Protein AF-A0A914ZYP7-F1 (afdb_monomer_lite)

Radius of gyration: 26.5 Å; chains: 1; bounding box: 66×45×82 Å

Secondary structure (DSSP, 8-state):
-----TT-------TTEEEE----------HHHHHHHHHHHHHHHHHHHHHHHHHHS--HHHHHHHHHHHHHHHHHHHHHHHHHHHHH-TT----HHHHHHHHHHHHHHHHHHHHHHH-TT-HHHHHHHHHHHHHHHHHHTS-TT--SPPEEEEEEETTEEEEEEEE-HHHHB--SSGGGS-TTBTSEEEEEEEE-STT-S-EEEEEEEEB-B--GGGHHHHHHHHTT--EEEE------EE-SSTTSPPEE--TTSS-S--------EEEEE-SS------

pLDDT: mean 76.95, std 20.02, range [22.12, 95.88]

Foldseek 3Di:
DPDPPPPDDPPPPCPQKDWDDDDDDDDDPCLVVLLLLLLLLLLLVLLVVLLVVCVVDPPDLVVLLVSLLVSLVVSLVSLVVSVVVLVVDPPNPDDPVLNVLSVVLNVVSVVLNVCCVVDSPCRVVSSVSSNVSSVSSNVSSDDPPDPDAWDKDFDDDVPRTFWIFTHGLSLQEDDPDPSSHRVLNLNQDWTFIFTPDPPDTDGPDIDGDRGHDYDPVCVVVSQVSLPVKDKDFDDDDDFDWDDPDVPDDTDGDDPPPDDDDDPPDRPRTIIIGDDDDDDDDD

Sequence (282 aa):
MPSFAEEHYYAMPWGNLKPMCEISCPWEDITPRMRLGNVIDHAGRLLQRFCDKVITRPEGPVYISSCIVDAIRRASTILHFINSSAAASSHSCFHVDFKRTVDQIVRDLCKLKFAIATRHRITEVGVACVSNAAKLLGSLSRDPEMSIPDVVITMNDGEHLLAHAKVRVNEILYVKDAICRGIFTGRLSSVVMKSVSSKGETTAAVLELRMWFGKAHHRGNWERIIEPGRIHYMAEVFENEWCSTIGSRWQASDDRYFCHGKNDVEIRILTAEKKTVTSLVY

InterPro domains:
  IPR012561 Ferlin B-domain [PF08150] (144-214)
  IPR012561 Ferlin B-domain [SM01201] (144-215)
  IPR037721 Ferlin family [PTHR12546] (4-252)

Structure (mmCIF, N/CA/C/O backbone):
data_AF-A0A914ZYP7-F1
#
_entry.id   AF-A0A914ZYP7-F1
#
loop_
_atom_site.group_PDB
_atom_site.id
_atom_site.type_symbol
_atom_site.label_atom_id
_atom_site.label_alt_id
_atom_site.label_comp_id
_atom_site.label_asym_id
_atom_site.label_entity_id
_atom_site.label_seq_id
_atom_site.pdbx_PDB_ins_code
_atom_site.Cartn_x
_atom_site.Cartn_y
_atom_site.Cartn_z
_atom_site.occupancy
_atom_site.B_iso_or_equiv
_atom_site.auth_seq_id
_atom_site.auth_comp_id
_atom_site.auth_asym_id
_atom_site.auth_atom_id
_atom_site.pdbx_PDB_model_num
ATOM 1 N N . MET A 1 1 ? 25.944 16.803 -44.426 1.00 23.91 1 MET A N 1
ATOM 2 C CA . MET A 1 1 ? 26.246 16.051 -43.194 1.00 23.91 1 MET A CA 1
ATOM 3 C C . MET A 1 1 ? 24.987 16.030 -42.359 1.00 23.91 1 MET A C 1
ATOM 5 O O . MET A 1 1 ? 24.498 17.119 -42.085 1.00 23.91 1 MET A O 1
ATOM 9 N N . PRO A 1 2 ? 24.420 14.873 -41.998 1.00 30.50 2 PRO A N 1
ATOM 10 C CA . PRO A 1 2 ? 23.482 14.846 -40.897 1.00 30.50 2 PRO A CA 1
ATOM 11 C C . PRO A 1 2 ? 24.313 14.886 -39.615 1.00 30.50 2 PRO A C 1
ATOM 13 O O . PRO A 1 2 ? 25.073 13.969 -39.313 1.00 30.50 2 PRO A O 1
ATOM 16 N N . SER A 1 3 ? 24.233 16.015 -38.925 1.00 27.66 3 SER A N 1
ATOM 17 C CA . SER A 1 3 ? 24.609 16.145 -37.526 1.00 27.66 3 SER A CA 1
ATOM 18 C C . SER A 1 3 ? 23.815 15.121 -36.720 1.00 27.66 3 SER A C 1
ATOM 20 O O . SER A 1 3 ? 22.586 15.106 -36.800 1.00 27.66 3 SER A O 1
ATOM 22 N N . PHE A 1 4 ? 24.511 14.281 -35.954 1.00 39.12 4 PHE A N 1
ATOM 23 C CA . PHE A 1 4 ? 23.913 13.570 -34.832 1.00 39.12 4 PHE A CA 1
ATOM 24 C C . PHE A 1 4 ? 23.335 14.626 -33.890 1.00 39.12 4 PHE A C 1
ATOM 26 O O . PHE A 1 4 ? 24.065 15.297 -33.169 1.00 39.12 4 PHE A O 1
ATOM 33 N N . ALA A 1 5 ? 22.030 14.843 -33.975 1.00 34.50 5 ALA A N 1
ATOM 34 C CA . ALA A 1 5 ? 21.310 15.598 -32.976 1.00 34.50 5 ALA A CA 1
ATOM 35 C C . ALA A 1 5 ? 21.003 14.618 -31.844 1.00 34.50 5 ALA A C 1
ATOM 37 O O . ALA A 1 5 ? 20.113 13.777 -31.975 1.00 34.50 5 ALA A O 1
ATOM 38 N N . GLU A 1 6 ? 21.748 14.752 -30.748 1.00 42.31 6 GLU A N 1
ATOM 39 C CA . GLU A 1 6 ? 21.583 14.061 -29.457 1.00 42.31 6 GLU A CA 1
ATOM 40 C C . GLU A 1 6 ? 20.188 14.275 -28.812 1.00 42.31 6 GLU A C 1
ATOM 42 O O . GLU A 1 6 ? 19.926 13.800 -27.715 1.00 42.31 6 GLU A O 1
ATOM 47 N N . GLU A 1 7 ? 19.266 14.953 -29.503 1.00 38.94 7 GLU A N 1
ATOM 48 C CA . GLU A 1 7 ? 17.924 15.341 -29.044 1.00 38.94 7 GLU A CA 1
ATOM 49 C C . GLU A 1 7 ? 16.788 14.443 -29.571 1.00 38.94 7 GLU A C 1
ATOM 51 O O . GLU A 1 7 ? 15.611 14.699 -29.313 1.00 38.94 7 GLU A O 1
ATOM 56 N N . HIS A 1 8 ? 17.093 13.385 -30.327 1.00 39.97 8 HIS A N 1
ATOM 57 C CA . HIS A 1 8 ? 16.053 12.495 -30.844 1.00 39.97 8 HIS A CA 1
ATOM 58 C C . HIS A 1 8 ? 15.737 11.416 -29.809 1.00 39.97 8 HIS A C 1
ATOM 60 O O . HIS A 1 8 ? 16.406 10.387 -29.733 1.00 39.97 8 HIS A O 1
ATOM 66 N N . TYR A 1 9 ? 14.686 11.645 -29.019 1.00 41.59 9 TYR A N 1
ATOM 67 C CA . TYR A 1 9 ? 14.045 10.591 -28.242 1.00 41.59 9 TYR A CA 1
ATOM 68 C C . TYR A 1 9 ? 13.649 9.461 -29.197 1.00 41.59 9 TYR A C 1
ATOM 70 O O . TYR A 1 9 ? 12.705 9.602 -29.979 1.00 41.59 9 TYR A O 1
ATOM 78 N N . TYR A 1 10 ? 14.355 8.331 -29.140 1.00 45.91 10 TYR A N 1
ATOM 79 C CA . TYR A 1 10 ? 13.874 7.097 -29.743 1.00 45.91 10 TYR A CA 1
ATOM 80 C C . TYR A 1 10 ? 12.608 6.706 -28.984 1.00 45.91 10 TYR A C 1
ATOM 82 O O . TYR A 1 10 ? 12.646 6.104 -27.911 1.00 45.91 10 TYR A O 1
ATOM 90 N N . ALA A 1 11 ? 11.456 7.115 -29.513 1.00 49.59 11 ALA A N 1
ATOM 91 C CA . ALA A 1 11 ? 10.188 6.560 -29.096 1.00 49.59 11 ALA A CA 1
ATOM 92 C C . ALA A 1 11 ? 10.226 5.091 -29.510 1.00 49.59 11 ALA A C 1
ATOM 94 O O . ALA A 1 11 ? 9.956 4.760 -30.665 1.00 49.59 11 ALA A O 1
ATOM 95 N N . MET A 1 12 ? 10.606 4.216 -28.575 1.00 55.00 12 MET A N 1
ATOM 96 C CA . MET A 1 12 ? 10.452 2.783 -28.776 1.00 55.00 12 MET A CA 1
ATOM 97 C C . MET A 1 12 ? 9.022 2.541 -29.278 1.00 55.00 12 MET A C 1
ATOM 99 O O . MET A 1 12 ? 8.080 3.117 -28.721 1.00 55.00 12 MET A O 1
ATOM 103 N N . PRO A 1 13 ? 8.823 1.768 -30.356 1.00 53.62 13 PRO A N 1
ATOM 104 C CA . PRO A 1 13 ? 7.508 1.554 -30.938 1.00 53.62 13 PRO A CA 1
ATOM 105 C C . PRO A 1 13 ? 6.715 0.612 -30.031 1.00 53.62 13 PRO A C 1
ATOM 107 O O . PRO A 1 13 ? 6.534 -0.568 -30.321 1.00 53.62 13 PRO A O 1
ATOM 110 N N . TRP A 1 14 ? 6.247 1.135 -28.896 1.00 58.91 14 TRP A N 1
ATOM 111 C CA . TRP A 1 14 ? 5.595 0.348 -27.860 1.00 58.91 14 TRP A CA 1
ATOM 112 C C . TRP A 1 14 ? 4.317 -0.304 -28.384 1.00 58.91 14 TRP A C 1
ATOM 114 O O . TRP A 1 14 ? 3.963 -1.375 -27.922 1.00 58.91 14 TRP A O 1
ATOM 124 N N . GLY A 1 15 ? 3.624 0.266 -29.376 1.00 68.44 15 GLY A N 1
ATOM 125 C CA . GLY A 1 15 ? 2.407 -0.339 -29.926 1.00 68.44 15 GLY A CA 1
ATOM 126 C C . GLY A 1 15 ? 1.419 -0.733 -28.815 1.00 68.44 15 GLY A C 1
ATOM 127 O O . GLY A 1 15 ? 0.888 0.128 -28.117 1.00 68.44 15 GLY A O 1
ATOM 128 N N . ASN A 1 16 ? 1.210 -2.042 -28.617 1.00 70.69 16 ASN A N 1
ATOM 129 C CA . ASN A 1 16 ? 0.340 -2.606 -27.567 1.00 70.69 16 ASN A CA 1
ATOM 130 C C . ASN A 1 16 ? 1.070 -3.017 -26.268 1.00 70.69 16 ASN A C 1
ATOM 132 O O . ASN A 1 16 ? 0.460 -3.599 -25.362 1.00 70.69 16 ASN A O 1
ATOM 136 N N . LEU A 1 17 ? 2.366 -2.744 -26.186 1.00 73.00 17 LEU A N 1
ATOM 137 C CA . LEU A 1 17 ? 3.274 -3.068 -25.099 1.00 73.00 17 LEU A CA 1
ATOM 138 C C . LEU A 1 17 ? 3.333 -1.909 -24.092 1.00 73.00 17 LEU A C 1
ATOM 140 O O . LEU A 1 17 ? 3.326 -0.738 -24.460 1.00 73.00 17 LEU A O 1
ATOM 144 N N . LYS A 1 18 ? 3.374 -2.224 -22.797 1.00 79.44 18 LYS A N 1
ATOM 145 C CA . LYS A 1 18 ? 3.617 -1.249 -21.723 1.00 79.44 18 LYS A CA 1
ATOM 146 C C . LYS A 1 18 ? 5.053 -1.362 -21.225 1.00 79.44 18 LYS A C 1
ATOM 148 O O . LYS A 1 18 ? 5.480 -2.499 -21.037 1.00 79.44 18 LYS A O 1
ATOM 153 N N . PRO A 1 19 ? 5.754 -0.253 -20.932 1.00 78.19 19 PRO A N 1
ATOM 154 C CA . PRO A 1 19 ? 7.088 -0.308 -20.348 1.00 78.19 19 PRO A CA 1
ATOM 155 C C . PRO A 1 19 ? 7.058 -0.963 -18.962 1.00 78.19 19 PRO A C 1
ATOM 157 O O . PRO A 1 19 ? 6.119 -0.786 -18.182 1.00 78.19 19 PRO A O 1
ATOM 160 N N . MET A 1 20 ? 8.107 -1.712 -18.654 1.00 79.31 20 MET A N 1
ATOM 161 C CA . MET A 1 20 ? 8.368 -2.349 -17.374 1.00 79.31 20 MET A CA 1
ATOM 162 C C . MET A 1 20 ? 9.866 -2.219 -17.065 1.00 79.31 20 MET A C 1
ATOM 164 O O . MET A 1 20 ? 10.720 -2.285 -17.946 1.00 79.31 20 MET A O 1
ATOM 168 N N . CYS A 1 21 ? 10.175 -2.039 -15.784 1.00 82.62 21 CYS A N 1
ATOM 169 C CA . CYS A 1 21 ? 11.533 -2.005 -15.258 1.00 82.62 21 CYS A CA 1
ATOM 170 C C 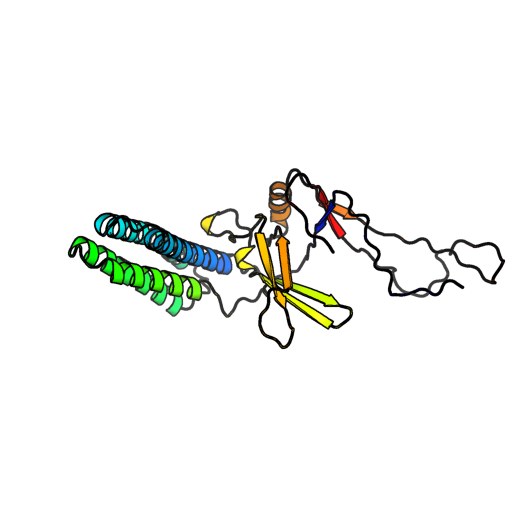. CYS A 1 21 ? 11.674 -3.113 -14.206 1.00 82.62 21 CYS A C 1
ATOM 172 O O . CYS A 1 21 ? 10.813 -3.253 -13.336 1.00 82.62 21 CYS A O 1
ATOM 174 N N . GLU A 1 22 ? 12.737 -3.912 -14.297 1.00 84.31 22 GLU A N 1
ATOM 175 C CA . GLU A 1 22 ? 13.102 -4.933 -13.308 1.00 84.31 22 GLU A CA 1
ATOM 176 C C . GLU A 1 22 ? 14.513 -4.639 -12.814 1.00 84.31 22 GLU A C 1
ATOM 178 O O . GLU A 1 22 ? 15.469 -4.629 -13.586 1.00 84.31 22 GLU A O 1
ATOM 183 N N . ILE A 1 23 ? 14.639 -4.410 -11.510 1.00 84.50 23 ILE A N 1
ATOM 184 C CA . ILE A 1 23 ? 15.919 -4.133 -10.862 1.00 84.50 23 ILE A CA 1
ATOM 185 C C . ILE A 1 23 ? 16.301 -5.370 -10.057 1.00 84.50 23 ILE A C 1
ATOM 187 O O . ILE A 1 23 ? 15.721 -5.653 -9.008 1.00 84.50 23 ILE A O 1
ATOM 191 N N . SER A 1 24 ? 17.290 -6.113 -10.547 1.00 83.81 24 SER A N 1
ATOM 192 C CA . SER A 1 24 ? 17.882 -7.223 -9.801 1.00 83.81 24 SER A CA 1
ATOM 193 C C . SER A 1 24 ? 18.970 -6.686 -8.879 1.00 83.81 24 SER A C 1
ATOM 195 O O . SER A 1 24 ? 19.998 -6.207 -9.344 1.00 83.81 24 SER A O 1
ATOM 197 N N . CYS A 1 25 ? 18.744 -6.750 -7.569 1.00 76.81 25 CYS A N 1
ATOM 198 C CA . CYS A 1 25 ? 19.671 -6.232 -6.567 1.00 76.81 25 CYS A CA 1
ATOM 199 C C . CYS A 1 25 ? 19.774 -7.193 -5.367 1.00 76.81 25 CYS A C 1
ATOM 201 O O . CYS A 1 25 ? 18.749 -7.711 -4.909 1.00 76.81 25 CYS A O 1
ATOM 203 N N . PRO A 1 26 ? 20.991 -7.468 -4.862 1.00 84.25 26 PRO A N 1
ATOM 204 C CA . PRO A 1 26 ? 21.170 -8.256 -3.652 1.00 84.25 26 PRO A CA 1
ATOM 205 C C . PRO A 1 26 ? 20.884 -7.387 -2.422 1.00 84.25 26 PRO A C 1
ATOM 207 O O . PRO A 1 26 ? 21.533 -6.367 -2.209 1.00 84.25 26 PRO A O 1
ATOM 210 N N . TRP A 1 27 ? 19.936 -7.818 -1.595 1.00 87.25 27 TRP A N 1
ATOM 211 C CA . TRP A 1 27 ? 19.643 -7.216 -0.295 1.00 87.25 27 TRP A CA 1
ATOM 212 C C . TRP A 1 27 ? 19.657 -8.289 0.788 1.00 87.25 27 TRP A C 1
ATOM 214 O O . TRP A 1 27 ? 19.405 -9.466 0.514 1.00 87.25 27 TRP A O 1
ATOM 224 N N . GLU A 1 28 ? 19.912 -7.875 2.027 1.00 87.25 28 GLU A N 1
ATOM 225 C CA . GLU A 1 28 ? 19.665 -8.717 3.194 1.00 87.25 28 GLU A CA 1
ATOM 226 C C . GLU A 1 28 ? 18.186 -9.140 3.248 1.00 87.25 28 GLU A C 1
ATOM 228 O O . GLU A 1 28 ? 17.279 -8.371 2.912 1.00 87.25 28 GLU A O 1
ATOM 233 N N . ASP A 1 29 ? 17.921 -10.370 3.692 1.00 86.25 29 ASP A N 1
ATOM 234 C CA . ASP A 1 29 ? 16.556 -10.866 3.845 1.00 86.25 29 ASP A CA 1
ATOM 235 C C . ASP A 1 29 ? 15.868 -10.314 5.101 1.00 86.25 29 ASP A C 1
ATOM 237 O O . ASP A 1 29 ? 15.665 -11.009 6.096 1.00 86.25 29 ASP A O 1
ATOM 241 N N . ILE A 1 30 ? 15.413 -9.067 5.016 1.00 86.62 30 ILE A N 1
ATOM 242 C CA . ILE A 1 30 ? 14.602 -8.416 6.055 1.00 86.62 30 ILE A CA 1
ATOM 243 C C . ILE A 1 30 ? 13.090 -8.636 5.856 1.00 86.62 30 ILE A C 1
ATOM 245 O O . ILE A 1 30 ? 12.257 -7.942 6.447 1.00 86.62 30 ILE A O 1
ATOM 249 N N . THR A 1 31 ? 12.698 -9.634 5.049 1.00 87.88 31 THR A N 1
ATOM 250 C CA . THR A 1 31 ? 11.288 -9.997 4.814 1.00 87.88 31 THR A CA 1
ATOM 251 C C . THR A 1 31 ? 10.498 -10.190 6.115 1.00 87.88 31 THR A C 1
ATOM 253 O O . THR A 1 31 ? 9.393 -9.652 6.199 1.00 87.88 31 THR A O 1
ATOM 256 N N . PRO A 1 32 ? 11.000 -10.893 7.153 1.00 84.88 32 PRO A N 1
ATOM 257 C CA . PRO A 1 32 ? 10.257 -11.062 8.407 1.00 84.88 32 PRO A CA 1
ATOM 258 C C . PRO A 1 32 ? 9.894 -9.732 9.086 1.00 84.88 32 PRO A C 1
ATOM 260 O O . PRO A 1 32 ? 8.780 -9.584 9.590 1.00 84.88 32 PRO A O 1
ATOM 263 N N . ARG A 1 33 ? 10.801 -8.748 9.036 1.00 85.25 33 ARG A N 1
ATOM 264 C CA . ARG A 1 33 ? 10.610 -7.404 9.594 1.00 85.25 33 ARG A CA 1
ATOM 265 C C . ARG A 1 33 ? 9.523 -6.644 8.835 1.00 85.25 33 ARG A C 1
ATOM 267 O O . ARG A 1 33 ? 8.555 -6.178 9.435 1.00 85.25 33 ARG A O 1
ATOM 274 N N . MET A 1 34 ? 9.613 -6.620 7.502 1.00 88.19 34 MET A N 1
ATOM 275 C CA . MET A 1 34 ? 8.606 -5.973 6.655 1.00 88.19 34 MET A CA 1
ATOM 276 C C . MET A 1 34 ? 7.220 -6.623 6.769 1.00 88.19 34 MET A C 1
ATOM 278 O O . MET A 1 34 ? 6.211 -5.918 6.793 1.00 88.19 34 MET A O 1
ATOM 282 N N . ARG A 1 35 ? 7.156 -7.960 6.878 1.00 88.81 35 ARG A N 1
ATOM 283 C CA . ARG A 1 35 ? 5.901 -8.707 7.071 1.00 88.81 35 ARG A CA 1
ATOM 284 C C . ARG A 1 35 ? 5.137 -8.193 8.279 1.00 88.81 35 ARG A C 1
ATOM 286 O O . ARG A 1 35 ? 3.945 -7.930 8.169 1.00 88.81 35 ARG A O 1
ATOM 293 N N . LEU A 1 36 ? 5.821 -8.042 9.407 1.00 85.56 36 LEU A N 1
ATOM 294 C CA . LEU A 1 36 ? 5.213 -7.571 10.647 1.00 85.56 36 LEU A CA 1
ATOM 295 C C . LEU A 1 36 ? 4.744 -6.121 10.516 1.00 85.56 36 LEU A C 1
ATOM 297 O O . LEU A 1 36 ? 3.595 -5.843 10.856 1.00 85.56 36 LEU A O 1
ATOM 301 N N . GLY A 1 37 ? 5.562 -5.251 9.909 1.00 89.31 37 GLY A N 1
ATOM 302 C CA . GLY A 1 37 ? 5.156 -3.900 9.499 1.00 89.31 37 GLY A CA 1
ATOM 303 C C . GLY A 1 37 ? 3.826 -3.891 8.736 1.00 89.31 37 GLY A C 1
ATOM 304 O O . GLY A 1 37 ? 2.902 -3.160 9.092 1.00 89.31 37 GLY A O 1
ATOM 305 N N . ASN A 1 38 ? 3.686 -4.774 7.745 1.00 92.25 38 ASN A N 1
ATOM 306 C CA . ASN A 1 38 ? 2.470 -4.897 6.939 1.00 92.25 38 ASN A CA 1
ATOM 307 C C . ASN A 1 38 ? 1.259 -5.404 7.735 1.00 92.25 38 ASN A C 1
ATOM 309 O O . ASN A 1 38 ? 0.158 -4.895 7.534 1.00 92.25 38 ASN A O 1
ATOM 313 N N . VAL A 1 39 ? 1.434 -6.354 8.661 1.00 91.06 39 VAL A N 1
ATOM 314 C CA . VAL A 1 39 ? 0.326 -6.822 9.515 1.00 91.06 39 VAL A CA 1
ATOM 315 C C . VAL A 1 39 ? -0.183 -5.693 10.426 1.00 91.06 39 VAL A C 1
ATOM 317 O O . VAL A 1 39 ? -1.392 -5.539 10.613 1.00 91.06 39 VAL A O 1
ATOM 320 N N . ILE A 1 40 ? 0.719 -4.864 10.958 1.00 91.44 40 ILE A N 1
ATOM 321 C CA . ILE A 1 40 ? 0.369 -3.702 11.792 1.00 91.44 40 ILE A CA 1
ATOM 322 C C . ILE A 1 40 ? -0.354 -2.644 10.957 1.00 91.44 40 ILE A C 1
ATOM 324 O O . ILE A 1 40 ? -1.409 -2.156 11.369 1.00 91.44 40 ILE A O 1
ATOM 328 N N . ASP A 1 41 ? 0.172 -2.321 9.771 1.00 92.94 41 ASP A N 1
ATOM 329 C CA . ASP A 1 41 ? -0.475 -1.400 8.829 1.00 92.94 41 ASP A CA 1
ATOM 330 C C . ASP A 1 41 ? -1.876 -1.905 8.460 1.00 92.94 41 ASP A C 1
ATOM 332 O O . ASP A 1 41 ? -2.834 -1.135 8.417 1.00 92.94 41 ASP A O 1
ATOM 336 N N . HIS A 1 42 ? -2.038 -3.220 8.281 1.00 93.19 42 HIS A N 1
ATOM 337 C CA . HIS A 1 42 ? -3.333 -3.837 8.019 1.00 93.19 42 HIS A CA 1
ATOM 338 C C . HIS A 1 42 ? -4.323 -3.618 9.172 1.00 93.19 42 HIS A C 1
ATOM 340 O O . HIS A 1 42 ? -5.466 -3.223 8.926 1.00 93.19 42 HIS A O 1
ATOM 346 N N . ALA A 1 43 ? -3.896 -3.815 10.424 1.00 93.94 43 ALA A N 1
ATOM 347 C CA . ALA A 1 43 ? -4.721 -3.532 11.599 1.00 93.94 43 ALA A CA 1
ATOM 348 C C . ALA A 1 43 ? -5.084 -2.038 11.696 1.00 93.94 43 ALA A C 1
ATOM 350 O O . ALA A 1 43 ? -6.249 -1.701 11.917 1.00 93.94 43 ALA A O 1
ATOM 351 N N . GLY A 1 44 ? -4.120 -1.142 11.465 1.00 95.06 44 GLY A N 1
ATOM 352 C CA . GLY A 1 44 ? -4.338 0.306 11.460 1.00 95.06 44 GLY A CA 1
ATOM 353 C C . GLY A 1 44 ? -5.339 0.747 10.390 1.00 95.06 44 GLY A C 1
ATOM 354 O O . GLY A 1 44 ? -6.312 1.437 10.692 1.00 95.06 44 GLY A O 1
ATOM 355 N N . ARG A 1 45 ? -5.176 0.284 9.146 1.00 94.31 45 ARG A N 1
ATOM 356 C CA . ARG A 1 45 ? -6.109 0.575 8.043 1.00 94.31 45 ARG A CA 1
ATOM 357 C C . ARG A 1 45 ? -7.488 -0.016 8.267 1.00 94.31 45 ARG A C 1
ATOM 359 O O . ARG A 1 45 ? -8.472 0.592 7.858 1.00 94.31 45 ARG A O 1
ATOM 366 N N . LEU A 1 46 ? -7.573 -1.190 8.888 1.00 95.00 46 LEU A N 1
ATOM 367 C CA . LEU A 1 46 ? -8.848 -1.781 9.271 1.00 95.00 46 LEU A CA 1
ATOM 368 C C . LEU A 1 46 ? -9.594 -0.834 10.215 1.00 95.00 46 LEU A C 1
ATOM 370 O O . LEU A 1 46 ? -10.727 -0.475 9.908 1.00 95.00 46 LEU A O 1
ATOM 374 N N . LEU A 1 47 ? -8.947 -0.355 11.283 1.00 95.88 47 LEU A N 1
ATOM 375 C CA . LEU A 1 47 ? -9.537 0.625 12.202 1.00 95.88 47 LEU A CA 1
ATOM 376 C C . LEU A 1 47 ? -9.905 1.939 11.494 1.00 95.88 47 LEU A C 1
ATOM 378 O O . LEU A 1 47 ? -11.008 2.444 11.691 1.00 95.88 47 LEU A O 1
ATOM 382 N N . GLN A 1 48 ? -9.035 2.453 10.621 1.00 95.31 48 GLN A N 1
ATOM 383 C CA . GLN A 1 48 ? -9.304 3.687 9.879 1.00 95.31 48 GLN A CA 1
ATOM 384 C C . GLN A 1 48 ? -10.525 3.555 8.960 1.00 95.31 48 GLN A C 1
ATOM 386 O O . GLN A 1 48 ? -11.403 4.410 8.989 1.00 95.31 48 GLN A O 1
ATOM 391 N N . ARG A 1 49 ? -10.653 2.445 8.219 1.00 93.56 49 ARG A N 1
ATOM 392 C CA . ARG A 1 49 ? -11.826 2.180 7.366 1.00 93.56 49 ARG A CA 1
ATOM 393 C C . ARG A 1 49 ? -13.127 2.143 8.161 1.00 93.56 49 ARG A C 1
ATOM 395 O O . ARG A 1 49 ? -14.166 2.546 7.645 1.00 93.56 49 ARG A O 1
ATOM 402 N N . PHE A 1 50 ? -13.090 1.651 9.400 1.00 91.75 50 PHE A N 1
ATOM 403 C CA . PHE A 1 50 ? -14.252 1.712 10.283 1.00 91.75 50 PHE A CA 1
ATOM 404 C C . PHE A 1 50 ? -14.609 3.152 10.646 1.00 91.75 50 PHE A C 1
ATOM 406 O O . PHE A 1 50 ? -15.781 3.513 10.540 1.00 91.75 50 PHE A O 1
ATOM 413 N N . CYS A 1 51 ? -13.625 3.974 11.024 1.00 92.00 51 CYS A N 1
ATOM 414 C CA . CYS A 1 51 ? -13.843 5.399 11.273 1.00 92.00 51 CYS A CA 1
ATOM 415 C C . CYS A 1 51 ? -14.448 6.086 10.042 1.00 92.00 51 CYS A C 1
ATOM 417 O O . CYS A 1 51 ? -15.485 6.732 10.166 1.00 92.00 51 CYS A O 1
ATOM 419 N N . ASP A 1 52 ? -13.874 5.873 8.857 1.00 92.19 52 ASP A N 1
ATOM 420 C CA . ASP A 1 52 ? -14.350 6.475 7.607 1.00 92.19 52 ASP A CA 1
ATOM 421 C C . ASP A 1 52 ? -15.798 6.058 7.300 1.00 92.19 52 ASP A C 1
ATOM 423 O O . ASP A 1 52 ? -16.632 6.891 6.944 1.00 92.19 52 ASP A O 1
ATOM 427 N N . LYS A 1 53 ? -16.140 4.777 7.502 1.00 89.50 53 LYS A N 1
ATOM 428 C CA . LYS A 1 53 ? -17.505 4.258 7.314 1.00 89.50 53 LYS A CA 1
ATOM 429 C C . LYS A 1 53 ? -18.512 4.915 8.264 1.00 89.50 53 LYS A C 1
ATOM 431 O O . LYS A 1 53 ? -19.622 5.235 7.852 1.00 89.50 53 LYS A O 1
ATOM 436 N N . VAL A 1 54 ? -18.140 5.097 9.531 1.00 88.31 54 VAL A N 1
ATOM 437 C CA . VAL A 1 54 ? -19.002 5.730 10.541 1.00 88.31 54 VAL A CA 1
ATOM 438 C C . VAL A 1 54 ? -19.187 7.222 10.258 1.00 88.31 54 VAL A C 1
ATOM 440 O O . VAL A 1 54 ? -20.300 7.723 10.387 1.00 88.31 54 VAL A O 1
ATOM 443 N N . ILE A 1 55 ? -18.121 7.914 9.845 1.00 86.62 55 ILE A N 1
ATOM 444 C CA . ILE A 1 55 ? -18.151 9.346 9.519 1.00 86.62 55 ILE A CA 1
ATOM 445 C C . ILE A 1 55 ? -19.005 9.604 8.271 1.00 86.62 55 ILE A C 1
ATOM 447 O O . ILE A 1 55 ? -19.807 10.532 8.254 1.00 86.62 55 ILE A O 1
ATOM 451 N N . THR A 1 56 ? -18.853 8.780 7.232 1.00 87.19 56 THR A N 1
ATOM 452 C CA . THR A 1 56 ? -19.579 8.949 5.961 1.00 87.19 56 THR A CA 1
ATOM 453 C C . THR A 1 56 ? -21.048 8.547 6.045 1.00 87.19 56 THR A C 1
ATOM 455 O O . THR A 1 56 ? -21.873 9.108 5.326 1.00 87.19 56 THR A O 1
ATOM 458 N N . ARG A 1 57 ? -21.396 7.586 6.908 1.00 84.38 57 ARG A N 1
ATOM 459 C CA . ARG A 1 57 ? -22.769 7.093 7.064 1.00 84.38 57 ARG A CA 1
ATOM 460 C C . ARG A 1 57 ? -23.107 6.854 8.542 1.00 84.38 57 ARG A C 1
ATOM 462 O O . ARG A 1 57 ? -23.062 5.711 9.009 1.00 84.38 57 ARG A O 1
ATOM 469 N N . PRO A 1 58 ? -23.458 7.912 9.291 1.00 77.38 58 PRO A N 1
ATOM 470 C CA . PRO A 1 58 ? -23.845 7.777 10.688 1.00 77.38 58 PRO A CA 1
ATOM 471 C C . PRO A 1 58 ? -25.264 7.194 10.802 1.00 77.38 58 PRO A C 1
ATOM 473 O O . PRO A 1 58 ? -26.252 7.893 10.611 1.00 77.38 58 PRO A O 1
ATOM 476 N N . GLU A 1 59 ? -25.383 5.911 11.154 1.00 81.94 59 GLU A N 1
ATOM 477 C CA . GLU A 1 59 ? -26.680 5.231 11.372 1.00 81.94 59 GLU A CA 1
ATOM 478 C C . GLU A 1 59 ? -27.101 5.211 12.856 1.00 81.94 59 GLU A C 1
ATOM 480 O O . GLU A 1 59 ? -27.703 4.261 13.356 1.00 81.94 59 GLU A O 1
ATOM 485 N N . GLY A 1 60 ? -26.745 6.266 13.591 1.00 84.25 60 GLY A N 1
ATOM 486 C CA . GLY A 1 60 ? -27.090 6.432 15.002 1.00 84.25 60 GLY A CA 1
ATOM 487 C C . GLY A 1 60 ? -26.173 5.695 15.995 1.00 84.25 60 GLY A C 1
ATOM 488 O O . GLY A 1 60 ? -25.301 4.903 15.626 1.00 84.25 60 GLY A O 1
ATOM 489 N N . PRO A 1 61 ? -26.343 5.961 17.302 1.00 83.44 61 PRO A N 1
ATOM 490 C CA . PRO A 1 61 ? -25.361 5.599 18.326 1.00 83.44 61 PRO A CA 1
ATOM 491 C C . PRO A 1 61 ? -25.219 4.088 18.564 1.00 83.44 61 PRO A C 1
ATOM 493 O O . PRO A 1 61 ? -24.126 3.612 18.880 1.00 83.44 61 PRO A O 1
ATOM 496 N N . VAL A 1 62 ? -26.296 3.318 18.381 1.00 85.38 62 VAL A N 1
A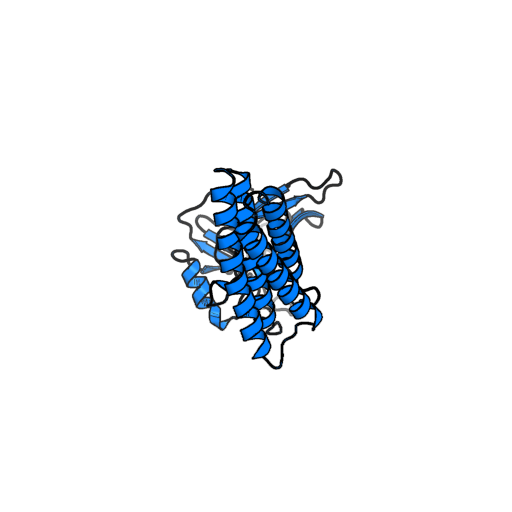TOM 497 C CA . VAL A 1 62 ? -26.292 1.852 18.544 1.00 85.38 62 VAL A CA 1
ATOM 498 C C . VAL A 1 62 ? -25.458 1.186 17.447 1.00 85.38 62 VAL A C 1
ATOM 500 O O . VAL A 1 62 ? -24.589 0.365 17.741 1.00 85.38 62 VAL A O 1
ATOM 503 N N . TYR A 1 63 ? -25.658 1.593 16.191 1.00 86.81 63 TYR A N 1
ATOM 504 C CA . TYR A 1 63 ? -24.870 1.104 15.061 1.00 86.81 63 TYR A CA 1
ATOM 505 C C . TYR A 1 63 ? -23.386 1.458 15.211 1.00 86.81 63 TYR A C 1
ATOM 507 O O . TYR A 1 63 ? -22.524 0.596 15.035 1.00 86.81 63 TYR A O 1
ATOM 515 N N . ILE A 1 64 ? -23.082 2.702 15.604 1.00 86.81 64 ILE A N 1
ATOM 516 C CA . ILE A 1 64 ? -21.705 3.162 15.834 1.00 86.81 64 ILE A CA 1
ATOM 517 C C . ILE A 1 64 ? -21.026 2.316 16.915 1.00 86.81 64 ILE A C 1
ATOM 519 O O . ILE A 1 64 ? -19.913 1.832 16.712 1.00 86.81 64 ILE A O 1
ATOM 523 N N . SER A 1 65 ? -21.714 2.077 18.032 1.00 86.81 65 SER A N 1
ATOM 524 C CA . SER A 1 65 ? -21.209 1.246 19.129 1.00 86.81 65 SER A CA 1
ATOM 525 C C . SER A 1 65 ? -20.902 -0.180 18.664 1.00 86.81 65 SER A C 1
ATOM 527 O O . SER A 1 65 ? -19.811 -0.690 18.920 1.00 86.81 65 SER A O 1
ATOM 529 N N . SER A 1 66 ? -21.814 -0.801 17.908 1.00 88.31 66 SER A N 1
ATOM 530 C CA . SER A 1 66 ? -21.597 -2.131 17.325 1.00 88.31 66 SER A CA 1
ATOM 531 C C . SER A 1 66 ? -20.404 -2.154 16.364 1.00 88.31 66 SER A C 1
ATOM 533 O O . SER A 1 66 ? -19.606 -3.091 16.391 1.00 88.31 66 SER A O 1
ATOM 535 N N . CYS A 1 67 ? -20.253 -1.121 15.530 1.00 88.56 67 CYS A N 1
ATOM 536 C CA . CYS A 1 67 ? -19.129 -1.000 14.603 1.00 88.56 67 CYS A CA 1
ATOM 537 C C . CYS A 1 67 ? -17.794 -0.874 15.340 1.00 88.56 67 CYS A C 1
ATOM 539 O O . CYS A 1 67 ? -16.839 -1.554 14.973 1.00 88.56 67 CYS A O 1
ATOM 541 N N . ILE A 1 68 ? -17.726 -0.051 16.392 1.00 88.75 68 ILE A N 1
ATOM 542 C CA . ILE A 1 68 ? -16.513 0.104 17.204 1.00 88.75 68 ILE A CA 1
ATOM 543 C C . ILE A 1 68 ? -16.133 -1.232 17.852 1.00 88.75 68 ILE A C 1
ATOM 545 O O . ILE A 1 68 ? -14.971 -1.634 17.796 1.00 88.75 68 ILE A O 1
ATOM 549 N N . VAL A 1 69 ? -17.099 -1.952 18.428 1.00 89.94 69 VAL A N 1
ATOM 550 C CA . VAL A 1 69 ? -16.844 -3.254 19.062 1.00 89.94 69 VAL A CA 1
ATOM 551 C C . VAL A 1 69 ? -16.326 -4.282 18.048 1.00 89.94 69 VAL A C 1
ATOM 553 O O . VAL A 1 69 ? -15.353 -4.980 18.344 1.00 89.94 69 VAL A O 1
ATOM 556 N N . ASP A 1 70 ? -16.916 -4.365 16.849 1.00 91.56 70 ASP A N 1
ATOM 557 C CA . ASP A 1 70 ? -16.440 -5.283 15.804 1.00 91.56 70 ASP A CA 1
ATOM 558 C C . ASP A 1 70 ? -15.056 -4.883 15.265 1.00 91.56 70 ASP A C 1
ATOM 560 O O . ASP A 1 70 ? -14.196 -5.746 15.075 1.00 91.56 70 ASP A O 1
ATOM 564 N N . ALA A 1 71 ? -14.802 -3.581 15.096 1.00 92.50 71 ALA A N 1
ATOM 565 C CA . ALA A 1 71 ? -13.500 -3.052 14.700 1.00 92.50 71 ALA A CA 1
ATOM 566 C C . ALA A 1 71 ? -12.404 -3.448 15.693 1.00 92.50 71 ALA A C 1
ATOM 568 O O . ALA A 1 71 ? -11.383 -4.017 15.301 1.00 92.50 71 ALA A O 1
ATOM 569 N N . ILE A 1 72 ? -12.654 -3.210 16.985 1.00 92.31 72 ILE A N 1
ATOM 570 C CA . ILE A 1 72 ? -11.748 -3.575 18.075 1.00 92.31 72 ILE A CA 1
ATOM 571 C C . ILE A 1 72 ? -11.507 -5.079 18.071 1.00 92.31 72 ILE A C 1
ATOM 573 O O . ILE A 1 72 ? -10.359 -5.506 18.097 1.00 92.31 72 ILE A O 1
ATOM 577 N N . ARG A 1 73 ? -12.565 -5.893 17.988 1.00 93.38 73 ARG A N 1
ATOM 578 C CA . ARG A 1 73 ? -12.443 -7.355 17.982 1.00 93.38 73 ARG A CA 1
ATOM 579 C C . ARG A 1 73 ? -11.520 -7.835 16.861 1.00 93.38 73 ARG A C 1
ATOM 581 O O . ARG A 1 73 ? -10.600 -8.602 17.129 1.00 93.38 73 ARG A O 1
ATOM 588 N N . ARG A 1 74 ? -11.738 -7.371 15.625 1.00 93.19 74 ARG A N 1
ATOM 589 C CA . ARG A 1 74 ? -10.924 -7.762 14.462 1.00 93.19 74 ARG A CA 1
ATOM 590 C C . ARG A 1 74 ? -9.477 -7.285 14.589 1.00 93.19 74 ARG A C 1
ATOM 592 O O . ARG A 1 74 ? -8.565 -8.073 14.353 1.00 93.19 74 ARG A O 1
ATOM 599 N N . ALA A 1 75 ? -9.263 -6.031 14.991 1.00 92.56 75 ALA A N 1
ATOM 600 C CA . ALA A 1 75 ? -7.924 -5.490 15.212 1.00 92.56 75 ALA A CA 1
ATOM 601 C C . ALA A 1 75 ? -7.177 -6.259 16.310 1.00 92.56 75 ALA A C 1
ATOM 603 O O . ALA A 1 75 ? -6.037 -6.661 16.099 1.00 92.56 75 ALA A O 1
ATOM 604 N N . SER A 1 76 ? -7.824 -6.543 17.444 1.00 90.12 76 SER A N 1
ATOM 605 C CA . SER A 1 76 ? -7.232 -7.332 18.526 1.00 90.12 76 SER A CA 1
ATOM 606 C C . SER A 1 76 ? -6.824 -8.727 18.058 1.00 90.12 76 SER A C 1
ATOM 608 O O . SER A 1 76 ? -5.735 -9.165 18.403 1.00 90.12 76 SER A O 1
ATOM 610 N N . THR A 1 77 ? -7.627 -9.416 17.238 1.00 90.25 77 THR A N 1
ATOM 611 C CA . THR A 1 77 ? -7.236 -10.722 16.675 1.00 90.25 77 THR A CA 1
ATOM 612 C C . THR A 1 77 ? -5.941 -10.633 15.861 1.00 90.25 77 THR A C 1
ATOM 614 O O . THR A 1 77 ? -5.052 -11.465 16.034 1.00 90.25 77 THR A O 1
ATOM 617 N N . ILE A 1 78 ? -5.802 -9.604 15.021 1.00 89.44 78 ILE A N 1
ATOM 618 C CA . ILE A 1 78 ? -4.601 -9.385 14.199 1.00 89.44 78 ILE A CA 1
ATOM 619 C C . ILE A 1 78 ? -3.383 -9.056 15.078 1.00 89.44 78 ILE A C 1
ATOM 621 O O . ILE A 1 78 ? -2.306 -9.621 14.897 1.00 89.44 78 ILE A O 1
ATOM 625 N N . LEU A 1 79 ? -3.550 -8.170 16.061 1.00 85.50 79 LEU A N 1
ATOM 626 C CA . LEU A 1 79 ? -2.468 -7.754 16.959 1.00 85.50 79 LEU A CA 1
ATOM 627 C C . LEU A 1 79 ? -2.032 -8.885 17.906 1.00 85.50 79 LEU A C 1
ATOM 629 O O . LEU A 1 79 ? -0.845 -9.026 18.194 1.00 85.50 79 LEU A O 1
ATOM 633 N N . HIS A 1 80 ? -2.955 -9.749 18.336 1.00 83.19 80 HIS A N 1
ATOM 634 C CA . HIS A 1 80 ? -2.610 -10.954 19.092 1.00 83.19 80 HIS A CA 1
ATOM 635 C C . HIS A 1 80 ? -1.797 -11.943 18.253 1.00 83.19 80 HIS A C 1
ATOM 637 O O . HIS A 1 80 ? -0.815 -12.479 18.761 1.00 83.19 80 HIS A O 1
ATOM 643 N N . PHE A 1 81 ? -2.138 -12.132 16.972 1.00 76.88 81 PHE A N 1
ATOM 644 C CA . PHE A 1 81 ? -1.337 -12.955 16.060 1.00 76.88 81 PHE A CA 1
ATOM 645 C C . PHE A 1 81 ? 0.114 -12.454 15.957 1.00 76.88 81 PHE A C 1
ATOM 647 O O . PHE A 1 81 ? 1.042 -13.264 15.998 1.00 76.88 81 PHE A O 1
ATOM 654 N N . ILE A 1 82 ? 0.321 -11.132 15.899 1.00 74.62 82 ILE A N 1
ATOM 655 C CA . ILE A 1 82 ? 1.660 -10.519 15.918 1.00 74.62 82 ILE A CA 1
ATOM 656 C C . ILE A 1 82 ? 2.400 -10.867 17.211 1.00 74.62 82 ILE A C 1
ATOM 658 O O . ILE A 1 82 ? 3.528 -11.347 17.153 1.00 74.62 82 ILE A O 1
ATOM 662 N N . ASN A 1 83 ? 1.769 -10.673 18.370 1.00 71.00 83 ASN A N 1
ATOM 663 C CA . ASN A 1 83 ? 2.398 -10.937 19.665 1.00 71.00 83 ASN A CA 1
ATOM 664 C C . ASN A 1 83 ? 2.773 -12.410 19.864 1.00 71.00 83 ASN A C 1
ATOM 666 O O . ASN A 1 83 ? 3.849 -12.699 20.388 1.00 71.00 83 ASN A O 1
ATOM 670 N N . SER A 1 84 ? 1.911 -13.334 19.437 1.00 69.94 84 SER A N 1
ATOM 671 C CA . SER A 1 84 ? 2.188 -14.771 19.497 1.00 69.94 84 SER A CA 1
ATOM 672 C C . SER A 1 84 ? 3.309 -15.175 18.537 1.00 69.94 84 SER A C 1
ATOM 674 O O . SER A 1 84 ? 4.166 -15.972 18.906 1.00 69.94 84 SER A O 1
ATOM 676 N N . SER A 1 85 ? 3.344 -14.592 17.335 1.00 65.31 85 SER A N 1
ATOM 677 C CA . SER A 1 85 ? 4.369 -14.892 16.325 1.00 65.31 85 SER A CA 1
ATOM 678 C C . SER A 1 85 ? 5.734 -14.293 16.679 1.00 65.31 85 SER A C 1
ATOM 680 O O . SER A 1 85 ? 6.753 -14.960 16.536 1.00 65.31 85 SER A O 1
ATOM 682 N N . ALA A 1 86 ? 5.763 -13.059 17.190 1.00 61.03 86 ALA A N 1
ATOM 683 C CA . ALA A 1 86 ? 6.989 -12.373 17.594 1.00 61.03 86 ALA A CA 1
ATOM 684 C C . ALA A 1 86 ? 7.639 -13.017 18.830 1.00 61.03 86 ALA A C 1
ATOM 686 O O . ALA A 1 86 ? 8.861 -13.064 18.922 1.00 61.03 86 ALA A O 1
ATOM 687 N N . ALA A 1 87 ? 6.839 -13.557 19.758 1.00 53.22 87 ALA A N 1
ATOM 688 C CA . ALA A 1 87 ? 7.347 -14.280 20.925 1.00 53.22 87 ALA A CA 1
ATOM 689 C C . ALA A 1 87 ? 8.020 -15.619 20.569 1.00 53.22 87 ALA A C 1
ATOM 691 O O . ALA A 1 87 ? 8.868 -16.086 21.323 1.00 53.22 87 ALA A O 1
ATOM 692 N N . ALA A 1 88 ? 7.658 -16.227 19.435 1.00 50.38 88 ALA A N 1
ATOM 693 C CA . ALA A 1 88 ? 8.235 -17.488 18.972 1.00 50.38 88 ALA A CA 1
ATOM 694 C C . ALA A 1 88 ? 9.564 -17.307 18.213 1.00 50.38 88 ALA A C 1
ATOM 696 O O . ALA A 1 88 ? 10.332 -18.256 18.076 1.00 50.38 88 ALA A O 1
ATOM 697 N N . SER A 1 89 ? 9.856 -16.101 17.718 1.00 53.12 89 SER A N 1
ATOM 698 C CA . SER A 1 89 ? 11.107 -15.800 17.021 1.00 53.12 89 SER A CA 1
ATOM 699 C C . SER A 1 89 ? 12.149 -15.230 17.988 1.00 53.12 89 SER A C 1
ATOM 701 O O . SER A 1 89 ? 12.093 -14.050 18.323 1.00 53.12 89 SER A O 1
ATOM 703 N N . SER A 1 90 ? 13.151 -16.028 18.379 1.00 46.03 90 SER A N 1
ATOM 704 C CA . SER A 1 90 ? 14.299 -15.589 19.205 1.00 46.03 90 SER A CA 1
ATOM 705 C C . SER A 1 90 ? 15.150 -14.470 18.577 1.00 46.03 90 SER A C 1
ATOM 707 O O . SER A 1 90 ? 16.024 -13.921 19.238 1.00 46.03 90 SER A O 1
ATOM 709 N N . HIS A 1 91 ? 14.879 -14.108 17.320 1.00 48.34 91 HIS A N 1
ATOM 710 C CA . HIS A 1 91 ? 15.540 -13.040 16.565 1.00 48.34 91 HIS A CA 1
ATOM 711 C C . HIS A 1 91 ? 14.615 -11.846 16.292 1.00 48.34 91 HIS A C 1
ATOM 713 O O . HIS A 1 91 ? 14.774 -11.168 15.278 1.00 48.34 91 HIS A O 1
ATOM 719 N N . SER A 1 92 ? 13.596 -11.601 17.127 1.00 52.56 92 SER A N 1
ATOM 720 C CA . SER A 1 92 ? 12.673 -10.493 16.875 1.00 52.56 92 SER A CA 1
ATOM 721 C C . SER A 1 92 ? 13.435 -9.163 16.926 1.00 52.56 92 SER A C 1
ATOM 723 O O . SER A 1 92 ? 13.767 -8.672 18.000 1.00 52.56 92 SER A O 1
ATOM 725 N N . CYS A 1 93 ? 13.671 -8.571 15.757 1.00 51.12 93 CYS A N 1
ATOM 726 C CA . CYS A 1 93 ? 14.304 -7.266 15.531 1.00 51.12 93 CYS A CA 1
ATOM 727 C C . CYS A 1 93 ? 13.492 -6.079 16.110 1.00 51.12 93 CYS A C 1
ATOM 729 O O . CYS A 1 93 ? 13.703 -4.925 15.756 1.00 51.12 93 CYS A O 1
ATOM 731 N N . PHE A 1 94 ? 12.513 -6.348 16.973 1.00 58.84 94 PHE A N 1
ATOM 732 C CA . PHE A 1 94 ? 11.638 -5.341 17.548 1.00 58.84 94 PHE A CA 1
ATOM 733 C C . PHE A 1 94 ? 12.169 -4.924 18.907 1.00 58.84 94 PHE A C 1
ATOM 735 O O . PHE A 1 94 ? 12.337 -5.749 19.806 1.00 58.84 94 PHE A O 1
ATOM 742 N N . HIS A 1 95 ? 12.372 -3.619 19.063 1.00 62.44 95 HIS A N 1
ATOM 743 C CA . HIS A 1 95 ? 12.676 -3.013 20.350 1.00 62.44 95 HIS A CA 1
ATOM 744 C C . HIS A 1 95 ? 11.588 -3.394 21.369 1.00 62.44 95 HIS A C 1
ATOM 746 O O . HIS A 1 95 ? 10.405 -3.451 21.028 1.00 62.44 95 HIS A O 1
ATOM 752 N N . VAL A 1 96 ? 11.946 -3.620 22.635 1.00 66.69 96 VAL A N 1
ATOM 753 C CA . VAL A 1 96 ? 10.987 -3.933 23.721 1.00 66.69 96 VAL A CA 1
ATOM 754 C C . VAL A 1 96 ? 9.829 -2.921 23.768 1.00 66.69 96 VAL A C 1
ATOM 756 O O . VAL A 1 96 ? 8.684 -3.267 24.079 1.00 66.69 96 VAL A O 1
ATOM 759 N N . ASP A 1 97 ? 10.107 -1.676 23.384 1.00 73.25 97 ASP A N 1
ATOM 760 C CA . ASP A 1 97 ? 9.129 -0.593 23.320 1.00 73.25 97 ASP A CA 1
ATOM 761 C C . ASP A 1 97 ? 8.058 -0.798 22.243 1.00 73.25 97 ASP A C 1
ATOM 763 O O . ASP A 1 97 ? 6.908 -0.410 22.450 1.00 73.25 97 ASP A O 1
ATOM 767 N N . PHE A 1 98 ? 8.379 -1.478 21.138 1.00 78.12 98 PHE A N 1
ATOM 768 C CA . PHE A 1 98 ? 7.412 -1.817 20.094 1.00 78.12 98 PHE A CA 1
ATOM 769 C C . PHE A 1 98 ? 6.300 -2.711 20.655 1.00 78.12 98 PHE A C 1
ATOM 771 O O . PHE A 1 98 ? 5.117 -2.367 20.587 1.00 78.12 98 PHE A O 1
ATOM 778 N N . LYS A 1 99 ? 6.683 -3.830 21.283 1.00 78.94 99 LYS A N 1
ATOM 779 C CA . LYS A 1 99 ? 5.734 -4.772 21.889 1.00 78.94 99 LYS A CA 1
ATOM 780 C C . LYS A 1 99 ? 4.922 -4.094 22.988 1.00 78.94 99 LYS A C 1
ATOM 782 O O . LYS A 1 99 ? 3.700 -4.217 23.015 1.00 78.94 99 LYS A O 1
ATOM 787 N N . ARG A 1 100 ? 5.584 -3.305 23.844 1.00 83.31 100 ARG A N 1
ATOM 788 C CA . ARG A 1 100 ? 4.918 -2.523 24.895 1.00 83.31 100 ARG A CA 1
ATOM 789 C C . ARG A 1 100 ? 3.849 -1.592 24.319 1.00 83.31 100 ARG A C 1
ATOM 791 O O . ARG A 1 100 ? 2.766 -1.499 24.894 1.00 83.31 100 ARG A O 1
ATOM 798 N N . THR A 1 101 ? 4.136 -0.931 23.199 1.00 86.12 101 THR A N 1
ATOM 799 C CA . THR A 1 101 ? 3.202 0.000 22.554 1.00 86.12 101 THR A CA 1
ATOM 800 C C . THR A 1 101 ? 2.018 -0.736 21.931 1.00 86.12 101 THR A C 1
ATOM 802 O O . THR A 1 101 ? 0.876 -0.342 22.162 1.00 86.12 101 THR A O 1
ATOM 805 N N . VAL A 1 102 ? 2.249 -1.846 21.219 1.00 87.00 102 VAL A N 1
ATOM 806 C CA . VAL A 1 102 ? 1.163 -2.688 20.684 1.00 87.00 102 VAL A CA 1
ATOM 807 C C . VAL A 1 102 ? 0.274 -3.217 21.812 1.00 87.00 102 VAL A C 1
ATOM 809 O O . VAL A 1 102 ? -0.949 -3.091 21.741 1.00 87.00 102 VAL A O 1
ATOM 812 N N . ASP A 1 103 ? 0.870 -3.728 22.890 1.00 87.44 103 ASP A N 1
ATOM 813 C CA . ASP A 1 103 ? 0.137 -4.199 24.066 1.00 87.44 103 ASP A CA 1
ATOM 814 C C .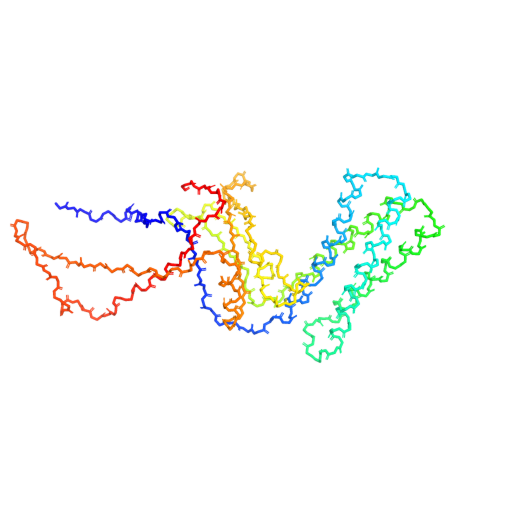 ASP A 1 103 ? -0.686 -3.081 24.716 1.00 87.44 103 ASP A C 1
ATOM 816 O O . ASP A 1 103 ? -1.816 -3.307 25.153 1.00 87.44 103 ASP A O 1
ATOM 820 N N . GLN A 1 104 ? -0.140 -1.864 24.775 1.00 90.06 104 GLN A N 1
ATOM 821 C CA . GLN A 1 104 ? -0.849 -0.707 25.307 1.00 90.06 104 GLN A CA 1
ATOM 822 C C . GLN A 1 104 ? -2.063 -0.347 24.445 1.00 90.06 104 GLN A C 1
ATOM 824 O O . GLN A 1 104 ? -3.156 -0.186 24.986 1.00 90.06 104 GLN A O 1
ATOM 829 N N . ILE A 1 105 ? -1.906 -0.323 23.119 1.00 91.06 105 ILE A N 1
ATOM 830 C CA . ILE A 1 105 ? -3.008 -0.087 22.177 1.00 91.06 105 ILE A CA 1
ATOM 831 C C . ILE A 1 105 ? -4.098 -1.152 22.351 1.00 91.06 105 ILE A C 1
ATOM 833 O O . ILE A 1 105 ? -5.275 -0.813 22.465 1.00 91.06 105 ILE A O 1
ATOM 837 N N . VAL A 1 106 ? -3.728 -2.435 22.434 1.00 90.50 106 VAL A N 1
ATOM 838 C CA . VAL A 1 106 ? -4.690 -3.529 22.653 1.00 90.50 106 VAL A CA 1
ATOM 839 C C . VAL A 1 106 ? -5.430 -3.350 23.981 1.00 90.50 106 VAL A C 1
ATOM 841 O O . VAL A 1 106 ? -6.654 -3.490 24.019 1.00 90.50 106 VAL A O 1
ATOM 844 N N . ARG A 1 107 ? -4.724 -3.003 25.066 1.00 90.88 107 ARG A N 1
ATOM 845 C CA . ARG A 1 107 ? -5.344 -2.734 26.374 1.00 90.88 107 ARG A CA 1
ATOM 846 C C . ARG A 1 107 ? -6.333 -1.575 26.310 1.00 90.88 107 ARG A C 1
ATOM 848 O O . ARG A 1 107 ? -7.434 -1.700 26.845 1.00 90.88 107 ARG A O 1
ATOM 855 N N . ASP A 1 108 ? -5.972 -0.472 25.667 1.00 91.44 108 ASP A N 1
ATOM 856 C CA . ASP A 1 108 ? -6.818 0.721 25.612 1.00 91.44 108 ASP A CA 1
ATOM 857 C C . ASP A 1 108 ? -8.044 0.519 24.714 1.00 91.44 108 ASP A C 1
ATOM 859 O O . ASP A 1 108 ? -9.154 0.893 25.100 1.00 91.44 108 ASP A O 1
ATOM 863 N N . LEU A 1 109 ? -7.898 -0.191 23.591 1.00 90.25 109 LEU A N 1
ATOM 864 C CA . LEU A 1 109 ? -9.036 -0.625 22.777 1.00 90.25 109 LEU A CA 1
ATOM 865 C C . LEU A 1 109 ? -9.960 -1.574 23.558 1.00 90.25 109 LEU A C 1
ATOM 867 O O . LEU A 1 109 ? -11.182 -1.439 23.502 1.00 90.25 109 LEU A O 1
ATOM 871 N N . CYS A 1 110 ? -9.411 -2.500 24.346 1.00 88.88 110 CYS A N 1
ATOM 872 C CA . CYS A 1 110 ? -10.215 -3.364 25.210 1.00 88.88 110 CYS A CA 1
ATOM 873 C C . CYS A 1 110 ? -10.995 -2.566 26.265 1.00 88.88 110 CYS A C 1
ATOM 875 O O . CYS A 1 110 ? -12.194 -2.796 26.419 1.00 88.88 110 CYS A O 1
ATOM 877 N N . LYS A 1 111 ? -10.366 -1.601 26.951 1.00 89.94 111 LYS A N 1
ATOM 878 C CA . LYS A 1 111 ? -11.059 -0.710 27.903 1.00 89.94 111 LYS A CA 1
ATOM 879 C C . LYS A 1 111 ? -12.197 0.054 27.229 1.00 89.94 111 LYS A C 1
ATOM 881 O O . LYS A 1 111 ? -13.290 0.124 27.787 1.00 89.94 111 LYS A O 1
ATOM 886 N N . LEU A 1 112 ? -11.967 0.573 26.021 1.00 88.38 112 LEU A N 1
ATOM 887 C CA . LEU A 1 112 ? -12.994 1.260 25.240 1.00 88.38 112 LEU A CA 1
ATOM 888 C C . LEU A 1 112 ? -14.177 0.335 24.923 1.00 88.38 112 LEU A C 1
ATOM 890 O O . LEU A 1 112 ? -15.327 0.721 25.126 1.00 88.38 112 LEU A O 1
ATOM 894 N N . LYS A 1 113 ? -13.903 -0.901 24.490 1.00 86.50 113 LYS A N 1
ATOM 895 C CA . LYS A 1 113 ? -14.931 -1.919 24.226 1.00 86.50 113 LYS A CA 1
ATOM 896 C C . LYS A 1 113 ? -15.827 -2.147 25.449 1.00 86.50 113 LYS A C 1
ATOM 898 O O . LYS A 1 113 ? -17.047 -2.177 25.311 1.00 86.50 113 LYS A O 1
ATOM 903 N N . PHE A 1 114 ? -15.234 -2.277 26.638 1.00 84.75 114 PHE A N 1
ATOM 904 C CA . PHE A 1 114 ? -15.989 -2.429 27.886 1.00 84.75 114 PHE A CA 1
ATOM 905 C C . PHE A 1 114 ? -16.777 -1.163 28.246 1.00 84.75 114 PHE A C 1
ATOM 907 O O . PHE A 1 114 ? -17.941 -1.257 28.623 1.00 84.75 114 PHE A O 1
ATOM 914 N N . ALA A 1 115 ? -16.190 0.025 28.082 1.00 84.94 115 ALA A N 1
ATOM 915 C CA . ALA A 1 115 ? -16.863 1.286 28.380 1.00 84.94 115 ALA A CA 1
ATOM 916 C C . ALA A 1 115 ? -18.112 1.512 27.510 1.00 84.94 115 ALA A C 1
ATOM 918 O O . ALA A 1 115 ? -19.132 1.965 28.025 1.00 84.94 115 ALA A O 1
ATOM 919 N N . ILE A 1 116 ? -18.054 1.158 26.221 1.00 82.38 116 ILE A N 1
ATOM 920 C CA . ILE A 1 116 ? -19.193 1.244 25.292 1.00 82.38 116 ILE A CA 1
ATOM 921 C C . ILE A 1 116 ? -20.316 0.285 25.704 1.00 82.38 116 ILE A C 1
ATOM 923 O O . ILE A 1 116 ? -21.481 0.679 25.698 1.00 82.38 116 ILE A O 1
ATOM 927 N N . ALA A 1 117 ? -19.974 -0.941 26.117 1.00 73.06 117 ALA A N 1
ATOM 928 C CA . ALA A 1 117 ? -20.959 -1.911 26.597 1.00 73.06 117 ALA A CA 1
ATOM 929 C C . ALA A 1 117 ? -21.723 -1.395 27.832 1.00 73.06 117 ALA A C 1
ATOM 931 O O . ALA A 1 117 ? -22.931 -1.591 27.940 1.00 73.06 117 ALA A O 1
ATOM 932 N N . THR A 1 118 ? -21.039 -0.680 28.731 1.00 72.12 118 THR A N 1
ATOM 933 C CA . THR A 1 118 ? -21.634 -0.157 29.971 1.00 72.12 118 THR A CA 1
ATOM 934 C C . THR A 1 118 ? -22.316 1.206 29.794 1.00 72.12 118 THR A C 1
ATOM 936 O O . THR A 1 118 ? -23.253 1.529 30.520 1.00 72.12 118 THR A O 1
ATOM 939 N N . ARG A 1 119 ? -21.862 2.044 28.852 1.00 67.25 119 ARG A N 1
ATOM 940 C CA . ARG A 1 119 ? -22.335 3.427 28.663 1.00 67.25 119 ARG A CA 1
ATOM 941 C C . ARG A 1 119 ? -22.637 3.689 27.184 1.00 67.25 119 ARG A C 1
ATOM 943 O O . ARG A 1 119 ? -21.746 4.024 26.409 1.00 67.25 119 ARG A O 1
ATOM 950 N N . HIS A 1 120 ? -23.916 3.646 26.808 1.00 60.50 120 HIS A N 1
ATOM 951 C CA . HIS A 1 120 ? -24.409 3.797 25.422 1.00 60.50 120 HIS A CA 1
ATOM 952 C C . HIS A 1 120 ? -24.224 5.208 24.799 1.00 60.50 120 HIS A C 1
ATOM 954 O O . HIS A 1 120 ? -24.812 5.512 23.765 1.00 60.50 120 HIS A O 1
ATOM 960 N N . ARG A 1 121 ? -23.438 6.101 25.421 1.00 61.91 121 ARG A N 1
ATOM 961 C CA . ARG A 1 121 ? -23.261 7.513 25.017 1.00 61.91 121 ARG A CA 1
ATOM 962 C C . ARG A 1 121 ? -21.824 7.898 24.628 1.00 61.91 121 ARG A C 1
ATOM 964 O O . ARG A 1 121 ? -21.569 9.066 24.375 1.00 61.91 121 ARG A O 1
ATOM 971 N N . ILE A 1 122 ? -20.875 6.958 24.571 1.00 66.94 122 ILE A N 1
ATOM 972 C CA . ILE A 1 122 ? -19.444 7.251 24.308 1.00 66.94 122 ILE A CA 1
ATOM 973 C C . ILE A 1 122 ? -19.103 7.104 22.809 1.00 66.94 122 ILE A C 1
ATOM 975 O O . ILE A 1 122 ? -18.050 6.596 22.435 1.00 66.94 122 ILE A O 1
ATOM 979 N N . THR A 1 123 ? -20.000 7.500 21.907 1.00 73.06 123 THR A N 1
ATOM 980 C CA . THR A 1 123 ? -19.840 7.211 20.471 1.00 73.06 123 THR A CA 1
ATOM 981 C C . THR A 1 123 ? -18.791 8.095 19.804 1.00 73.06 123 THR A C 1
ATOM 983 O O . THR A 1 123 ? -17.888 7.570 19.161 1.00 73.06 123 THR A O 1
ATOM 986 N N . GLU A 1 124 ? -18.842 9.413 20.002 1.00 78.50 124 GLU A N 1
ATOM 987 C CA . GLU A 1 124 ? -17.883 10.354 19.395 1.00 78.50 124 GLU A CA 1
ATOM 988 C C . GLU A 1 124 ? -16.467 10.163 19.948 1.00 78.50 124 GLU A C 1
ATOM 990 O O . GLU A 1 124 ? -15.506 9.993 19.196 1.00 78.50 124 GLU A O 1
ATOM 995 N N . VAL A 1 125 ? -16.351 10.089 21.277 1.00 84.88 125 VAL A N 1
ATOM 996 C CA . VAL A 1 125 ? -15.084 9.805 21.965 1.00 84.88 125 VAL A CA 1
ATOM 997 C C . VAL A 1 125 ? -14.539 8.437 21.546 1.00 84.88 125 VAL A C 1
ATOM 999 O O . VAL A 1 125 ? -13.340 8.297 21.319 1.00 84.88 125 VAL A O 1
ATOM 1002 N N . GLY A 1 126 ? -15.406 7.433 21.373 1.00 87.31 126 GLY A N 1
ATOM 1003 C CA . GLY A 1 126 ? -15.002 6.110 20.908 1.00 87.31 126 GLY A CA 1
ATOM 1004 C C . GLY A 1 126 ? -14.429 6.119 19.491 1.00 87.31 126 GLY A C 1
ATOM 1005 O O . GLY A 1 126 ? -13.374 5.527 19.265 1.00 87.31 126 GLY A O 1
ATOM 1006 N N . VAL A 1 127 ? -15.057 6.838 18.554 1.00 89.38 127 VAL A N 1
ATOM 1007 C CA . VAL A 1 127 ? -14.522 7.009 17.190 1.00 89.38 127 VAL A CA 1
ATOM 1008 C C . VAL A 1 127 ? -13.163 7.711 17.223 1.00 89.38 127 VAL A C 1
ATOM 1010 O O . VAL A 1 127 ? -12.236 7.263 16.546 1.00 89.38 127 VAL A O 1
ATOM 1013 N N . ALA A 1 128 ? -13.007 8.754 18.044 1.00 90.44 128 ALA A N 1
ATOM 1014 C CA . ALA A 1 128 ? -11.734 9.455 18.205 1.00 90.44 128 ALA A CA 1
ATOM 1015 C C . ALA A 1 128 ? -10.632 8.537 18.764 1.00 90.44 128 ALA A C 1
ATOM 1017 O O . ALA A 1 128 ? -9.522 8.507 18.233 1.00 90.44 128 ALA A O 1
ATOM 1018 N N . CYS A 1 129 ? -10.937 7.728 19.783 1.00 91.88 129 CYS A N 1
ATOM 1019 C CA . CYS A 1 129 ? -10.002 6.745 20.332 1.00 91.88 129 CYS A CA 1
ATOM 1020 C C . CYS A 1 129 ? -9.580 5.696 19.293 1.00 91.88 129 CYS A C 1
ATOM 1022 O O . CYS A 1 129 ? -8.391 5.391 19.185 1.00 91.88 129 CYS A O 1
ATOM 1024 N N . VAL A 1 130 ? -10.523 5.167 18.504 1.00 93.31 130 VAL A N 1
ATOM 1025 C CA . VAL A 1 130 ? -10.218 4.200 17.436 1.00 93.31 130 VAL A CA 1
ATOM 1026 C C . VAL A 1 130 ? -9.362 4.838 16.342 1.00 93.31 130 VAL A C 1
ATOM 1028 O O . VAL A 1 130 ? -8.383 4.231 15.909 1.00 93.31 130 VAL A O 1
ATOM 1031 N N . SER A 1 131 ? -9.667 6.073 15.938 1.00 94.50 131 SER A N 1
ATOM 1032 C CA . SER A 1 131 ? -8.860 6.804 14.956 1.00 94.50 131 SER A CA 1
ATOM 1033 C C . SER A 1 131 ? -7.445 7.077 15.476 1.00 94.50 131 SER A C 1
ATOM 1035 O O . SER A 1 131 ? -6.472 6.908 14.743 1.00 94.50 131 SER A O 1
ATOM 1037 N N . ASN A 1 132 ? -7.293 7.422 16.757 1.00 94.81 132 ASN A N 1
ATOM 1038 C CA . ASN A 1 132 ? -5.976 7.600 17.369 1.00 94.81 132 ASN A CA 1
ATOM 1039 C C . ASN A 1 132 ? -5.184 6.287 17.402 1.00 94.81 132 ASN A C 1
ATOM 1041 O O . ASN A 1 132 ? -4.011 6.279 17.034 1.00 94.81 132 ASN A O 1
ATOM 1045 N N . ALA A 1 133 ? -5.821 5.166 17.756 1.00 95.00 133 ALA A N 1
ATOM 1046 C CA . ALA A 1 133 ? -5.190 3.851 17.673 1.00 95.00 133 ALA A CA 1
ATOM 1047 C C . ALA A 1 133 ? -4.764 3.511 16.233 1.00 95.00 133 ALA A C 1
ATOM 1049 O O . ALA A 1 133 ? -3.652 3.035 16.025 1.00 95.00 133 ALA A O 1
ATOM 1050 N N . ALA A 1 134 ? -5.600 3.813 15.234 1.00 95.75 134 ALA A N 1
ATOM 1051 C CA . ALA A 1 134 ? -5.267 3.623 13.823 1.00 95.75 134 ALA A CA 1
ATOM 1052 C C . ALA A 1 134 ? -4.023 4.426 13.406 1.00 95.75 134 ALA A C 1
ATOM 1054 O O . ALA A 1 134 ? -3.127 3.877 12.765 1.00 95.75 134 ALA A O 1
ATOM 1055 N N . LYS A 1 135 ? -3.930 5.699 13.818 1.00 94.44 135 LYS A N 1
ATOM 1056 C CA . LYS A 1 135 ? -2.765 6.563 13.558 1.00 94.44 135 LYS A CA 1
ATOM 1057 C C . LYS A 1 135 ? -1.493 6.027 14.215 1.00 94.44 135 LYS A C 1
ATOM 1059 O O . LYS A 1 135 ? -0.459 5.977 13.556 1.00 94.44 135 LYS A O 1
ATOM 1064 N N . LEU A 1 136 ? -1.580 5.585 15.473 1.00 93.19 136 LEU A N 1
ATOM 1065 C CA . LEU A 1 136 ? -0.450 4.997 16.201 1.00 93.19 136 LEU A CA 1
ATOM 1066 C C . LEU A 1 136 ? 0.033 3.693 15.554 1.00 93.19 136 LEU A C 1
ATOM 1068 O O . LEU A 1 136 ? 1.233 3.493 15.389 1.00 93.19 136 LEU A O 1
ATOM 1072 N N . LEU A 1 137 ? -0.884 2.817 15.133 1.00 93.44 137 LEU A N 1
ATOM 1073 C CA . LEU A 1 137 ? -0.527 1.612 14.378 1.00 93.44 137 LEU A CA 1
ATOM 1074 C C . LEU A 1 137 ? 0.108 1.974 13.029 1.00 93.44 137 LEU A C 1
ATOM 1076 O O . LEU A 1 137 ? 1.119 1.392 12.647 1.00 93.44 137 LEU A O 1
ATOM 1080 N N . GLY A 1 138 ? -0.423 2.985 12.339 1.00 92.31 138 GLY A N 1
ATOM 1081 C CA . GLY A 1 138 ? 0.160 3.508 11.105 1.00 92.31 138 GLY A CA 1
ATOM 1082 C C . GLY A 1 138 ? 1.593 4.012 11.293 1.00 92.31 138 GLY A C 1
ATOM 1083 O O . GLY A 1 138 ? 2.457 3.688 10.478 1.00 92.31 138 GLY A O 1
ATOM 1084 N N . SER A 1 139 ? 1.885 4.740 12.377 1.00 90.50 139 SER A N 1
ATOM 1085 C CA . SER A 1 139 ? 3.257 5.164 12.684 1.00 90.50 139 SER A CA 1
ATOM 1086 C C . SER A 1 139 ? 4.156 3.989 13.062 1.00 90.50 139 SER A C 1
ATOM 1088 O O . SER A 1 139 ? 5.278 3.924 12.579 1.00 90.50 139 SER A O 1
ATOM 1090 N N . LEU A 1 140 ? 3.657 3.035 13.855 1.00 88.88 140 LEU A N 1
ATOM 1091 C CA . LEU A 1 140 ? 4.403 1.838 14.262 1.00 88.88 140 LEU A CA 1
ATOM 1092 C C . LEU A 1 140 ? 4.702 0.887 13.100 1.00 88.88 140 LEU A C 1
ATOM 1094 O O . LEU A 1 140 ? 5.661 0.127 13.165 1.00 88.88 140 LEU A O 1
ATOM 1098 N N . SER A 1 141 ? 3.888 0.910 12.042 1.00 89.50 141 SER A N 1
ATOM 1099 C CA . SER A 1 141 ? 4.145 0.121 10.834 1.00 89.50 141 SER A CA 1
ATOM 1100 C C . SER A 1 141 ? 5.397 0.572 10.077 1.00 89.50 141 SER A C 1
ATOM 1102 O O . SER A 1 141 ? 5.899 -0.162 9.223 1.00 89.50 141 SER A O 1
ATOM 1104 N N . ARG A 1 142 ? 5.873 1.796 10.345 1.00 87.00 142 ARG A N 1
ATOM 1105 C CA . ARG A 1 142 ? 7.071 2.358 9.730 1.00 87.00 142 ARG A CA 1
ATOM 1106 C C . ARG A 1 142 ? 8.269 2.007 10.581 1.00 87.00 142 ARG A C 1
ATOM 1108 O O . ARG A 1 142 ? 8.350 2.388 11.744 1.00 87.00 142 ARG 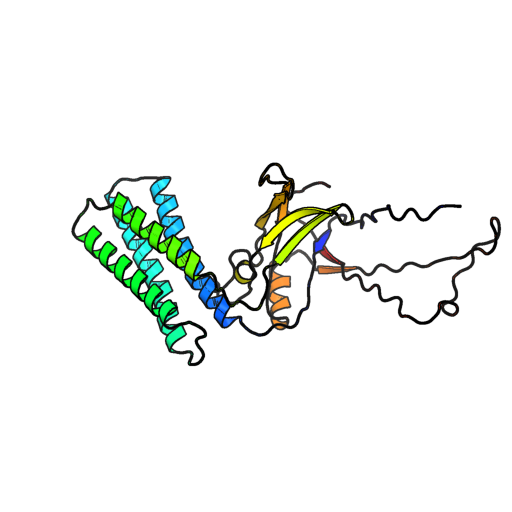A O 1
ATOM 1115 N N . ASP A 1 143 ? 9.206 1.326 9.952 1.00 83.19 143 ASP A N 1
ATOM 1116 C CA . ASP A 1 143 ? 10.441 0.956 10.598 1.00 83.19 143 ASP A CA 1
ATOM 1117 C C . ASP A 1 143 ? 11.547 1.965 10.259 1.00 83.19 143 ASP A C 1
ATOM 1119 O O . ASP A 1 143 ? 11.874 2.111 9.077 1.00 83.19 143 ASP A O 1
ATOM 1123 N N . PRO A 1 144 ? 12.103 2.688 11.247 1.00 80.12 144 PRO A N 1
ATOM 1124 C CA . PRO A 1 144 ? 13.143 3.676 10.989 1.00 80.12 144 PRO A CA 1
ATOM 1125 C C . PRO A 1 144 ? 14.489 3.054 10.591 1.00 80.12 144 PRO A C 1
ATOM 1127 O O . PRO A 1 144 ? 15.293 3.741 9.971 1.00 80.12 144 PRO A O 1
ATOM 1130 N N . GLU A 1 145 ? 14.742 1.781 10.905 1.00 82.00 145 GLU A N 1
ATOM 1131 C CA . GLU A 1 145 ? 16.025 1.117 10.620 1.00 82.00 145 GLU A CA 1
ATOM 1132 C C . GLU A 1 145 ? 15.919 0.166 9.412 1.00 82.00 145 GLU A C 1
ATOM 1134 O O . GLU A 1 145 ? 16.641 -0.829 9.310 1.00 82.00 145 GLU A O 1
ATOM 1139 N N . MET A 1 146 ? 14.975 0.427 8.505 1.00 83.38 146 MET A N 1
ATOM 1140 C CA . MET A 1 146 ? 14.828 -0.335 7.266 1.00 83.38 146 MET A CA 1
ATOM 1141 C C . MET A 1 146 ? 16.060 -0.122 6.373 1.00 83.38 146 MET A C 1
ATOM 1143 O O . MET A 1 146 ? 16.346 1.004 5.972 1.00 83.38 146 MET A O 1
ATOM 1147 N N . SER A 1 147 ? 16.780 -1.198 6.042 1.00 86.31 147 SER A N 1
ATOM 1148 C CA . SER A 1 147 ? 17.984 -1.123 5.199 1.00 86.31 147 SER A CA 1
ATOM 1149 C C . SER A 1 147 ? 17.676 -1.045 3.701 1.00 86.31 147 SER A C 1
ATOM 1151 O O . SER A 1 147 ? 18.492 -0.537 2.935 1.00 86.31 147 SER A O 1
ATOM 1153 N N . ILE A 1 148 ? 16.498 -1.515 3.276 1.00 89.38 148 ILE A N 1
ATOM 1154 C CA . ILE A 1 148 ? 16.058 -1.428 1.880 1.00 89.38 148 ILE A CA 1
ATOM 1155 C C . ILE A 1 148 ? 15.384 -0.065 1.655 1.00 89.38 148 ILE A C 1
ATOM 1157 O O . ILE A 1 148 ? 14.413 0.247 2.353 1.00 89.38 148 ILE A O 1
ATOM 1161 N N . PRO A 1 149 ? 15.856 0.745 0.690 1.00 89.19 149 PRO A N 1
ATOM 1162 C CA . PRO A 1 149 ? 15.279 2.051 0.414 1.00 89.19 149 PRO A CA 1
ATOM 1163 C C . PRO A 1 149 ? 13.913 1.924 -0.260 1.00 89.19 149 PRO A C 1
ATOM 1165 O O . PRO A 1 149 ? 13.616 0.952 -0.949 1.00 89.19 149 PRO A O 1
ATOM 1168 N N . ASP A 1 150 ? 13.097 2.959 -0.110 1.00 90.94 150 ASP A N 1
ATOM 1169 C CA . ASP A 1 150 ? 11.855 3.094 -0.865 1.00 90.94 150 ASP A CA 1
ATOM 1170 C C . ASP A 1 150 ? 12.129 3.281 -2.368 1.00 90.94 150 ASP A C 1
ATOM 1172 O O . ASP A 1 150 ? 13.157 3.831 -2.768 1.00 90.94 150 ASP A O 1
ATOM 1176 N N . VAL A 1 151 ? 11.168 2.893 -3.206 1.00 91.31 151 VAL A N 1
ATOM 1177 C CA . VAL A 1 151 ? 11.227 3.131 -4.651 1.00 91.31 151 VAL A CA 1
ATOM 1178 C C . VAL A 1 151 ? 10.966 4.608 -4.918 1.00 91.31 151 VAL A C 1
ATOM 1180 O O . VAL A 1 151 ? 9.910 5.131 -4.554 1.00 91.31 151 VAL A O 1
ATOM 1183 N N . VAL A 1 152 ? 11.912 5.277 -5.572 1.00 91.75 152 VAL A N 1
ATOM 1184 C CA . VAL A 1 152 ? 11.775 6.669 -6.013 1.00 91.75 152 VAL A CA 1
ATOM 1185 C C . VAL A 1 152 ? 11.627 6.691 -7.527 1.00 91.75 152 VAL A C 1
ATOM 1187 O O . VAL A 1 152 ? 12.433 6.108 -8.244 1.00 91.75 152 VAL A O 1
ATOM 1190 N N . ILE A 1 153 ? 10.582 7.360 -8.003 1.00 91.00 153 ILE A N 1
ATOM 1191 C CA . ILE A 1 153 ? 10.300 7.550 -9.425 1.00 91.00 153 ILE A CA 1
ATOM 1192 C C . ILE A 1 153 ? 10.442 9.035 -9.715 1.00 91.00 153 ILE A C 1
ATOM 1194 O O . ILE A 1 153 ? 9.774 9.846 -9.078 1.00 91.00 153 ILE A O 1
ATOM 1198 N N . THR A 1 154 ? 11.301 9.389 -10.660 1.00 91.12 154 THR A N 1
ATOM 1199 C CA . THR A 1 154 ? 11.613 10.776 -11.018 1.00 91.12 154 THR A CA 1
ATOM 1200 C C . THR A 1 154 ? 11.191 11.071 -12.448 1.00 91.12 154 THR A C 1
ATOM 1202 O O . THR A 1 154 ? 11.372 10.236 -13.329 1.00 91.12 154 THR A O 1
ATOM 1205 N N . MET A 1 155 ? 10.664 12.269 -12.676 1.00 87.44 155 MET A N 1
ATOM 1206 C CA . MET A 1 155 ? 10.423 12.844 -13.994 1.00 87.44 155 MET A CA 1
ATOM 1207 C C . MET A 1 155 ? 11.466 13.933 -14.210 1.00 87.44 155 MET A C 1
ATOM 1209 O O . MET A 1 155 ? 11.506 14.885 -13.427 1.00 87.44 155 MET A O 1
ATOM 1213 N N . ASN A 1 156 ? 12.302 13.771 -15.232 1.00 85.31 156 ASN A N 1
ATOM 1214 C CA . ASN A 1 156 ? 13.445 14.638 -15.499 1.00 85.31 156 ASN A CA 1
ATOM 1215 C C . ASN A 1 156 ? 13.347 15.237 -16.907 1.00 85.31 156 ASN A C 1
ATOM 1217 O O . ASN A 1 156 ? 12.848 14.575 -17.816 1.00 85.31 156 ASN A O 1
ATOM 1221 N N . ASP A 1 157 ? 13.855 16.454 -17.069 1.00 82.62 157 ASP A N 1
ATOM 1222 C CA . ASP A 1 157 ? 14.125 17.103 -18.354 1.00 82.62 157 ASP A CA 1
ATOM 1223 C C . ASP A 1 157 ? 15.630 17.381 -18.439 1.00 82.62 157 ASP A C 1
ATOM 1225 O O . ASP A 1 157 ? 16.157 18.231 -17.717 1.00 82.62 157 ASP A O 1
ATOM 1229 N N . GLY A 1 158 ? 16.349 16.562 -19.212 1.00 85.19 158 GLY A N 1
ATOM 1230 C CA . GLY A 1 158 ? 17.808 16.474 -19.132 1.00 85.19 158 GLY A CA 1
ATOM 1231 C C . GLY A 1 158 ? 18.273 16.180 -17.699 1.00 85.19 158 GLY A C 1
ATOM 1232 O O . GLY A 1 158 ? 17.906 15.163 -17.107 1.00 85.19 158 GLY A O 1
ATOM 1233 N N . GLU A 1 159 ? 19.055 17.094 -17.125 1.00 85.56 159 GLU A N 1
ATOM 1234 C CA . GLU A 1 159 ? 19.549 17.012 -15.741 1.00 85.56 159 GLU A CA 1
ATOM 1235 C C . GLU A 1 159 ? 18.575 17.599 -14.698 1.00 85.56 159 GLU A C 1
ATOM 1237 O O . GLU A 1 159 ? 18.825 17.535 -13.492 1.00 85.56 159 GLU A O 1
ATOM 1242 N N . HIS A 1 160 ? 17.454 18.185 -15.127 1.00 84.31 160 HIS A N 1
ATOM 1243 C CA . HIS A 1 160 ? 16.530 18.885 -14.240 1.00 84.31 160 HIS A CA 1
ATOM 1244 C C . HIS A 1 160 ? 15.420 17.966 -13.718 1.00 84.31 160 HIS A C 1
ATOM 1246 O O . HIS A 1 160 ? 14.599 17.464 -14.481 1.00 84.31 160 HIS A O 1
ATOM 1252 N N . LEU A 1 161 ? 15.335 17.802 -12.392 1.00 86.12 161 LEU A N 1
ATOM 1253 C CA . LEU A 1 161 ? 14.242 17.078 -11.734 1.00 86.12 161 LEU A CA 1
ATOM 1254 C C . LEU A 1 161 ? 12.955 17.919 -11.733 1.00 86.12 161 LEU A C 1
ATOM 1256 O O . LEU A 1 161 ? 12.847 18.908 -11.007 1.00 86.12 161 LEU A O 1
ATOM 1260 N N . LEU A 1 162 ? 11.952 17.489 -12.496 1.00 89.75 162 LEU A N 1
ATOM 1261 C CA . LEU A 1 162 ? 10.655 18.162 -12.601 1.00 89.75 162 LEU A CA 1
ATOM 1262 C C . LEU A 1 162 ? 9.663 17.698 -11.527 1.00 89.75 162 LEU A C 1
ATOM 1264 O O . LEU A 1 162 ? 8.949 18.509 -10.926 1.00 89.75 162 LEU A O 1
ATOM 1268 N N . ALA A 1 163 ? 9.594 16.386 -11.291 1.00 90.94 163 ALA A N 1
ATOM 1269 C CA . ALA A 1 163 ? 8.684 15.789 -10.318 1.00 90.94 163 ALA A CA 1
ATOM 1270 C C . ALA A 1 163 ? 9.221 14.471 -9.763 1.00 90.94 163 ALA A C 1
ATOM 1272 O O . ALA A 1 163 ? 10.016 13.788 -10.404 1.00 90.94 163 ALA A O 1
ATOM 1273 N N . HIS A 1 164 ? 8.743 14.077 -8.586 1.00 91.94 164 HIS A N 1
ATOM 1274 C CA . HIS A 1 164 ? 9.084 12.784 -8.003 1.00 91.94 164 HIS A CA 1
ATOM 1275 C C . HIS A 1 164 ? 7.893 12.127 -7.304 1.00 91.94 164 HIS A C 1
ATOM 1277 O O . HIS A 1 164 ? 6.970 12.789 -6.828 1.00 91.94 164 HIS A O 1
ATOM 1283 N N . ALA A 1 165 ? 7.937 10.805 -7.208 1.00 92.56 165 ALA A N 1
ATOM 1284 C CA . ALA A 1 165 ? 7.070 10.003 -6.366 1.00 92.56 165 ALA A CA 1
ATOM 1285 C C . ALA A 1 165 ? 7.899 9.010 -5.557 1.00 92.56 165 ALA A C 1
ATOM 1287 O O . ALA A 1 165 ? 8.974 8.582 -5.976 1.00 92.56 165 ALA A O 1
ATOM 1288 N N . LYS A 1 166 ? 7.377 8.636 -4.392 1.00 93.19 166 LYS A N 1
ATOM 1289 C CA . LYS A 1 166 ? 8.020 7.701 -3.475 1.00 93.19 166 LYS A CA 1
ATOM 1290 C C . LYS A 1 166 ? 7.027 6.615 -3.083 1.00 93.19 166 LYS A C 1
ATOM 1292 O O . LYS A 1 166 ? 5.944 6.930 -2.594 1.00 93.19 166 LYS A O 1
ATOM 1297 N N . VAL A 1 167 ? 7.393 5.354 -3.288 1.00 93.06 167 VAL A N 1
ATOM 1298 C CA . VAL A 1 167 ? 6.578 4.181 -2.949 1.00 93.06 167 VAL A CA 1
ATOM 1299 C C . VAL A 1 167 ? 7.357 3.304 -1.983 1.00 93.06 167 VAL A C 1
ATOM 1301 O O . VAL A 1 167 ? 8.494 2.922 -2.259 1.00 93.06 167 VAL A O 1
ATOM 1304 N N . ARG A 1 168 ? 6.750 2.966 -0.842 1.00 92.62 168 ARG A N 1
ATOM 1305 C CA . ARG A 1 168 ? 7.443 2.161 0.166 1.00 92.62 168 ARG A CA 1
ATOM 1306 C C . ARG A 1 168 ? 7.593 0.726 -0.298 1.00 92.62 168 ARG A C 1
ATOM 1308 O O . ARG A 1 168 ? 6.619 0.122 -0.747 1.00 92.62 168 ARG A O 1
ATOM 1315 N N . VAL A 1 169 ? 8.768 0.136 -0.091 1.00 91.62 169 VAL A N 1
ATOM 1316 C CA . VAL A 1 169 ? 9.005 -1.267 -0.473 1.00 91.62 169 VAL A CA 1
ATOM 1317 C C . VAL A 1 169 ? 8.051 -2.215 0.255 1.00 91.62 169 VAL A C 1
ATOM 1319 O O . VAL A 1 169 ? 7.489 -3.120 -0.361 1.00 91.62 169 VAL A O 1
ATOM 1322 N N . ASN A 1 170 ? 7.746 -1.945 1.527 1.00 92.38 170 ASN A N 1
ATOM 1323 C CA . ASN A 1 170 ? 6.726 -2.669 2.290 1.00 92.38 170 ASN A CA 1
ATOM 1324 C C . ASN A 1 170 ? 5.361 -2.736 1.582 1.00 92.38 170 ASN A C 1
ATOM 1326 O O . ASN A 1 170 ? 4.691 -3.767 1.640 1.00 92.38 170 ASN A O 1
ATOM 1330 N N . GLU A 1 171 ? 4.948 -1.666 0.895 1.00 93.50 171 GLU A N 1
ATOM 1331 C CA . GLU A 1 171 ? 3.641 -1.583 0.233 1.00 93.50 171 GLU A CA 1
ATOM 1332 C C . GLU A 1 171 ? 3.574 -2.405 -1.058 1.00 93.50 171 GLU A C 1
ATOM 1334 O O . GLU A 1 171 ? 2.478 -2.757 -1.494 1.00 93.50 171 GLU A O 1
ATOM 1339 N N . ILE A 1 172 ? 4.721 -2.765 -1.631 1.00 95.06 172 ILE A N 1
ATOM 1340 C CA . ILE A 1 172 ? 4.836 -3.569 -2.857 1.00 95.06 172 ILE A CA 1
ATOM 1341 C C . ILE A 1 172 ? 5.471 -4.947 -2.605 1.00 95.06 172 ILE A C 1
ATOM 1343 O O . ILE A 1 172 ? 5.680 -5.712 -3.548 1.00 95.06 172 ILE A O 1
ATOM 1347 N N . LEU A 1 173 ? 5.754 -5.282 -1.340 1.00 94.88 173 LEU A N 1
ATOM 1348 C CA . LEU A 1 173 ? 6.349 -6.548 -0.925 1.00 94.88 173 LEU A CA 1
ATOM 1349 C C . LEU A 1 173 ? 5.416 -7.740 -1.175 1.00 94.88 173 LEU A C 1
ATOM 1351 O O . LEU A 1 173 ? 4.329 -7.863 -0.600 1.00 94.88 173 LEU A O 1
ATOM 1355 N N . TYR A 1 174 ? 5.921 -8.720 -1.910 1.00 94.69 174 TYR A N 1
ATOM 1356 C CA . TYR A 1 174 ? 5.285 -10.000 -2.124 1.00 94.69 174 TYR A CA 1
ATOM 1357 C C . TYR A 1 174 ? 5.589 -11.005 -1.021 1.00 94.69 174 TYR A C 1
ATOM 1359 O O . TYR A 1 174 ? 6.727 -11.403 -0.776 1.00 94.69 174 TYR A O 1
ATOM 1367 N N . VAL A 1 175 ? 4.506 -11.495 -0.423 1.00 92.50 175 VAL A N 1
ATOM 1368 C CA . VAL A 1 175 ? 4.487 -12.612 0.518 1.00 92.50 175 VAL A CA 1
ATOM 1369 C C . VAL A 1 175 ? 3.271 -13.472 0.189 1.00 92.50 175 VAL A C 1
ATOM 1371 O O . VAL A 1 175 ? 2.217 -12.953 -0.194 1.00 92.50 175 VAL A O 1
ATOM 1374 N N . LYS A 1 176 ? 3.402 -14.797 0.328 1.00 90.75 176 LYS A N 1
ATOM 1375 C CA . LYS A 1 176 ? 2.293 -15.735 0.082 1.00 90.75 176 LYS A CA 1
ATOM 1376 C C . LYS A 1 176 ? 1.081 -15.408 0.954 1.00 90.75 176 LYS A C 1
ATOM 1378 O O . LYS A 1 176 ? -0.029 -15.322 0.440 1.00 90.75 176 LYS A O 1
ATOM 1383 N N . ASP A 1 177 ? 1.318 -15.166 2.237 1.00 89.75 177 ASP A N 1
ATOM 1384 C CA . ASP A 1 177 ? 0.294 -14.751 3.187 1.00 89.75 177 ASP A CA 1
ATOM 1385 C C . ASP A 1 177 ? -0.224 -13.340 2.867 1.00 89.75 177 ASP A C 1
ATOM 1387 O O . ASP A 1 177 ? 0.541 -12.374 2.824 1.00 89.75 177 ASP A O 1
ATOM 1391 N N . ALA A 1 178 ? -1.531 -13.235 2.637 1.00 88.56 178 ALA A N 1
ATOM 1392 C CA . ALA A 1 178 ? -2.189 -12.009 2.214 1.00 88.56 178 ALA A CA 1
ATOM 1393 C C . ALA A 1 178 ? -2.149 -10.903 3.278 1.00 88.56 178 ALA A C 1
ATOM 1395 O O . ALA A 1 178 ? -2.068 -9.736 2.902 1.00 88.56 178 ALA A O 1
ATOM 1396 N N . ILE A 1 179 ? -2.170 -11.238 4.577 1.00 87.44 179 ILE A N 1
ATOM 1397 C CA . ILE A 1 179 ? -2.131 -10.219 5.644 1.00 87.44 179 ILE A CA 1
ATOM 1398 C C . ILE A 1 179 ? -0.740 -9.588 5.790 1.00 87.44 179 ILE A C 1
ATOM 1400 O O . ILE A 1 179 ? -0.608 -8.461 6.253 1.00 87.44 179 ILE A O 1
ATOM 1404 N N . CYS A 1 180 ? 0.294 -10.311 5.355 1.00 90.88 180 CYS A N 1
ATOM 1405 C CA . CYS A 1 180 ? 1.684 -9.868 5.371 1.00 90.88 180 CYS A CA 1
ATOM 1406 C C . CYS A 1 180 ? 2.112 -9.170 4.066 1.00 90.88 180 CYS A C 1
ATOM 1408 O O . CYS A 1 180 ? 3.224 -8.642 3.982 1.00 90.88 180 CYS A O 1
ATOM 1410 N N . ARG A 1 181 ? 1.286 -9.234 3.017 1.00 93.62 181 ARG A N 1
ATOM 1411 C CA . ARG A 1 181 ? 1.613 -8.731 1.680 1.00 93.62 181 ARG A CA 1
ATOM 1412 C C . ARG A 1 181 ? 1.420 -7.220 1.609 1.00 93.62 181 ARG A C 1
ATOM 1414 O O . ARG A 1 181 ? 0.468 -6.684 2.171 1.00 93.62 181 ARG A O 1
ATOM 1421 N N . GLY A 1 182 ? 2.287 -6.552 0.857 1.00 94.38 182 GLY A N 1
ATOM 1422 C CA . GLY A 1 182 ? 2.141 -5.139 0.552 1.00 94.38 182 GLY A CA 1
ATOM 1423 C C . GLY A 1 182 ? 0.827 -4.855 -0.177 1.00 94.38 182 GLY A C 1
ATOM 1424 O O . GLY A 1 182 ? 0.420 -5.602 -1.073 1.00 94.38 182 GLY A O 1
ATOM 1425 N N . ILE A 1 183 ? 0.161 -3.767 0.199 1.00 93.19 183 ILE A N 1
ATOM 1426 C CA . ILE A 1 183 ? -1.181 -3.405 -0.276 1.00 93.19 183 ILE A CA 1
ATOM 1427 C C . ILE A 1 183 ? -1.282 -3.117 -1.781 1.00 93.19 183 ILE A C 1
ATOM 1429 O O . ILE A 1 183 ? -2.369 -3.277 -2.340 1.00 93.19 183 ILE A O 1
ATOM 1433 N N . PHE A 1 184 ? -0.181 -2.712 -2.417 1.00 94.19 184 PHE A N 1
ATOM 1434 C CA . PHE A 1 184 ? -0.076 -2.377 -3.840 1.00 94.19 184 PHE A CA 1
ATOM 1435 C C . PHE A 1 184 ? 0.583 -3.491 -4.659 1.00 94.19 184 PHE A C 1
ATOM 1437 O O . PHE A 1 184 ? 0.628 -3.413 -5.884 1.00 94.19 184 PHE A O 1
ATOM 1444 N N . THR A 1 185 ? 1.043 -4.563 -4.007 1.00 95.19 185 THR A N 1
ATOM 1445 C CA . THR A 1 185 ? 1.701 -5.695 -4.670 1.00 95.19 185 THR A CA 1
ATOM 1446 C C . THR A 1 185 ? 0.810 -6.291 -5.753 1.00 95.19 185 THR A C 1
ATOM 1448 O O . THR A 1 185 ? -0.252 -6.848 -5.461 1.00 95.19 185 THR A O 1
ATOM 1451 N N . GLY A 1 186 ? 1.245 -6.202 -7.008 1.00 91.12 186 GLY A N 1
ATOM 1452 C CA . GLY A 1 186 ? 0.512 -6.746 -8.148 1.00 91.12 186 GLY A CA 1
ATOM 1453 C C . GLY A 1 186 ? -0.747 -5.984 -8.548 1.00 91.12 186 GLY A C 1
ATOM 1454 O O . GLY A 1 186 ? -1.383 -6.335 -9.540 1.00 91.12 186 GLY A O 1
ATOM 1455 N N . ARG A 1 187 ? -1.130 -4.948 -7.799 1.00 92.25 187 ARG A N 1
ATOM 1456 C CA . ARG A 1 187 ? -2.339 -4.169 -8.064 1.00 92.25 187 ARG A CA 1
ATOM 1457 C C . ARG A 1 187 ? -1.991 -2.970 -8.920 1.00 92.25 187 ARG A C 1
ATOM 1459 O O . ARG A 1 187 ? -0.996 -2.298 -8.664 1.00 92.25 187 ARG A O 1
ATOM 1466 N N . LEU A 1 188 ? -2.834 -2.696 -9.912 1.00 92.69 188 LEU A N 1
ATOM 1467 C CA . LEU A 1 188 ? -2.742 -1.438 -10.638 1.00 92.69 188 LEU A CA 1
ATOM 1468 C C . LEU A 1 188 ? -3.127 -0.313 -9.675 1.00 92.69 188 LEU A C 1
ATOM 1470 O O . LEU A 1 188 ? -4.225 -0.345 -9.117 1.00 92.69 188 LEU A O 1
ATOM 1474 N N . SER A 1 189 ? -2.187 0.589 -9.425 1.00 92.12 189 SER A N 1
ATOM 1475 C CA . SER A 1 189 ? -2.288 1.626 -8.405 1.00 92.12 189 SER A CA 1
ATO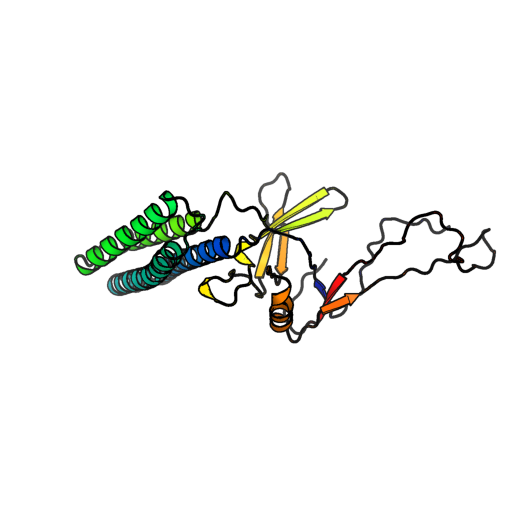M 1476 C C . SER A 1 189 ? -1.817 2.959 -8.977 1.00 92.12 189 SER A C 1
ATOM 1478 O O . SER A 1 189 ? -0.747 3.028 -9.585 1.00 92.12 189 SER A O 1
ATOM 1480 N N . SER A 1 190 ? -2.594 4.009 -8.724 1.00 94.69 190 SER A N 1
ATOM 1481 C CA . SER A 1 190 ? -2.260 5.384 -9.082 1.00 94.69 190 SER A CA 1
ATOM 1482 C C . SER A 1 190 ? -1.209 5.945 -8.120 1.00 94.69 190 SER A C 1
ATOM 1484 O O . SER A 1 190 ? -1.433 6.011 -6.909 1.00 94.69 190 SER A O 1
ATOM 1486 N N . VAL A 1 191 ? -0.067 6.372 -8.647 1.00 92.94 191 VAL A N 1
ATOM 1487 C CA . VAL A 1 191 ? 1.028 6.997 -7.901 1.00 92.94 191 VAL A CA 1
ATOM 1488 C C . VAL A 1 191 ? 1.130 8.456 -8.324 1.00 92.94 191 VAL A C 1
ATOM 1490 O O . VAL A 1 191 ? 1.484 8.770 -9.458 1.00 92.94 191 VAL A O 1
ATOM 1493 N N . VAL A 1 192 ? 0.799 9.358 -7.404 1.00 93.56 192 VAL A N 1
ATOM 1494 C CA . VAL A 1 192 ? 0.832 10.805 -7.640 1.00 93.56 192 VAL A CA 1
ATOM 1495 C C . VAL A 1 192 ? 2.272 11.310 -7.554 1.00 93.56 192 VAL A C 1
ATOM 1497 O O . VAL A 1 192 ? 2.939 11.112 -6.537 1.00 93.56 192 VAL A O 1
ATOM 1500 N N . MET A 1 193 ? 2.735 11.988 -8.602 1.00 92.81 193 MET A N 1
ATOM 1501 C CA . MET A 1 193 ? 4.031 12.662 -8.631 1.00 92.81 193 MET A CA 1
ATOM 1502 C C . MET A 1 193 ? 3.892 14.108 -8.161 1.00 92.81 193 MET A C 1
ATOM 1504 O O . MET A 1 193 ? 3.047 14.862 -8.653 1.00 92.81 193 MET A O 1
ATOM 1508 N N . LYS A 1 194 ? 4.751 14.505 -7.223 1.00 92.62 194 LYS A N 1
ATOM 1509 C CA . LYS A 1 194 ? 4.826 15.870 -6.702 1.00 92.62 194 LYS A CA 1
ATOM 1510 C C . LYS A 1 194 ? 5.810 16.696 -7.522 1.00 92.62 194 LYS A C 1
ATOM 1512 O O . LYS A 1 194 ? 6.944 16.262 -7.725 1.00 92.62 194 LYS A O 1
ATOM 1517 N N . SER A 1 195 ? 5.381 17.880 -7.959 1.00 91.25 195 SER A N 1
ATOM 1518 C CA . SER A 1 195 ? 6.250 18.862 -8.614 1.00 91.25 195 SER A CA 1
ATOM 1519 C C . SER A 1 195 ? 7.341 19.345 -7.658 1.00 91.25 195 SER A C 1
ATOM 1521 O O . SER A 1 195 ? 7.086 19.550 -6.472 1.00 91.25 195 SER A O 1
ATOM 1523 N N . VAL A 1 196 ? 8.541 19.564 -8.195 1.00 86.81 196 VAL A N 1
ATOM 1524 C CA . VAL A 1 196 ? 9.675 20.168 -7.474 1.00 86.81 196 VAL A CA 1
ATOM 1525 C C . VAL A 1 196 ? 9.670 21.706 -7.579 1.00 86.81 196 VAL A C 1
ATOM 1527 O O . VAL A 1 196 ? 10.497 22.377 -6.969 1.00 86.81 196 VAL A O 1
ATOM 1530 N N . SER A 1 197 ? 8.720 22.300 -8.313 1.00 78.94 197 SER A N 1
ATOM 1531 C CA . SER A 1 197 ? 8.668 23.753 -8.523 1.00 78.94 197 SER A CA 1
ATOM 1532 C C . SER A 1 197 ? 8.493 24.561 -7.225 1.00 78.94 197 SER A C 1
ATOM 1534 O O . SER A 1 197 ? 7.846 24.141 -6.267 1.00 78.94 197 SER A O 1
ATOM 1536 N N . SER A 1 198 ? 9.033 25.782 -7.213 1.00 61.47 198 SER A N 1
ATOM 1537 C CA . SER A 1 198 ? 9.060 26.686 -6.051 1.00 61.47 198 SER A CA 1
ATOM 1538 C C . SER A 1 198 ? 7.687 27.201 -5.585 1.00 61.47 198 SER A C 1
ATOM 1540 O O . SER A 1 198 ? 7.605 27.875 -4.560 1.00 61.47 198 SER A O 1
ATOM 1542 N N . LYS A 1 199 ? 6.596 26.890 -6.302 1.00 63.06 199 LYS A N 1
ATOM 1543 C CA . LYS A 1 199 ? 5.231 27.382 -6.031 1.00 63.06 199 LYS A CA 1
ATOM 1544 C C . LYS A 1 199 ? 4.350 26.393 -5.248 1.00 63.06 199 LYS A C 1
ATOM 1546 O O . LYS A 1 199 ? 3.128 26.420 -5.374 1.00 63.06 199 LYS A O 1
ATOM 1551 N N . GLY A 1 200 ? 4.961 25.568 -4.398 1.00 62.41 200 GLY A N 1
ATOM 1552 C CA . GLY A 1 200 ? 4.270 24.632 -3.503 1.00 62.41 200 GLY A CA 1
ATOM 1553 C C . GLY A 1 200 ? 4.069 23.232 -4.093 1.00 62.41 200 GLY A C 1
ATOM 1554 O O . GLY A 1 200 ? 4.269 23.006 -5.286 1.00 62.41 200 GLY A O 1
ATOM 1555 N N . GLU A 1 201 ? 3.677 22.279 -3.236 1.00 69.19 201 GLU A N 1
ATOM 1556 C CA . GLU A 1 201 ? 3.439 20.877 -3.615 1.00 69.19 201 GLU A CA 1
ATOM 1557 C C . GLU A 1 201 ? 2.206 20.753 -4.528 1.00 69.19 201 GLU A C 1
ATOM 1559 O O . GLU A 1 201 ? 1.087 20.510 -4.078 1.00 69.19 201 GLU A O 1
ATOM 1564 N N . THR A 1 202 ? 2.408 20.917 -5.832 1.00 85.69 202 THR A N 1
ATOM 1565 C CA . THR A 1 202 ? 1.383 20.675 -6.853 1.00 85.69 202 THR A CA 1
ATOM 1566 C C . THR A 1 202 ? 1.533 19.271 -7.437 1.00 85.69 202 THR A C 1
ATOM 1568 O O . THR A 1 202 ? 2.636 18.723 -7.529 1.00 85.69 202 THR A O 1
ATOM 1571 N N . THR A 1 203 ? 0.408 18.654 -7.808 1.00 87.69 203 THR A N 1
ATOM 1572 C CA . THR A 1 203 ? 0.420 17.375 -8.534 1.00 87.69 203 THR A CA 1
ATOM 1573 C C . THR A 1 203 ? 0.911 17.627 -9.954 1.00 87.69 203 THR A C 1
ATOM 1575 O O . THR A 1 203 ? 0.263 18.363 -10.692 1.00 87.69 203 THR A O 1
ATOM 1578 N N . ALA A 1 204 ? 2.046 17.030 -10.321 1.00 89.44 204 ALA A N 1
ATOM 1579 C CA . ALA A 1 204 ? 2.629 17.165 -11.655 1.00 89.44 204 ALA A CA 1
ATOM 1580 C C . ALA A 1 204 ? 2.076 16.116 -12.628 1.00 89.44 204 ALA A C 1
ATOM 1582 O O . ALA A 1 204 ? 1.740 16.434 -13.761 1.00 89.44 204 ALA A O 1
ATOM 1583 N N . ALA A 1 205 ? 1.967 14.868 -12.167 1.00 89.25 205 ALA A N 1
ATOM 1584 C CA . ALA A 1 205 ? 1.498 13.737 -12.958 1.00 89.25 205 ALA A CA 1
ATOM 1585 C C . ALA A 1 205 ? 0.917 12.640 -12.053 1.00 89.25 205 ALA A C 1
ATOM 1587 O O . ALA A 1 205 ? 1.150 12.626 -10.840 1.00 89.25 205 ALA A O 1
ATOM 1588 N N . VAL A 1 206 ? 0.181 11.699 -12.644 1.00 92.50 206 VAL A N 1
ATOM 1589 C CA . VAL A 1 206 ? -0.305 10.487 -11.971 1.00 92.50 206 VAL A CA 1
ATOM 1590 C C . VAL A 1 206 ? 0.103 9.278 -12.802 1.00 92.50 206 VAL A C 1
ATOM 1592 O O . VAL A 1 206 ? -0.267 9.170 -13.968 1.00 92.50 206 VAL A O 1
ATOM 1595 N N . LEU A 1 207 ? 0.868 8.370 -12.199 1.00 89.88 207 LEU A N 1
ATOM 1596 C CA . LEU A 1 207 ? 1.350 7.151 -12.837 1.00 89.88 207 LEU A CA 1
ATOM 1597 C C . LEU A 1 207 ? 0.449 5.969 -12.483 1.00 89.88 207 LEU A C 1
ATOM 1599 O O . LEU A 1 207 ? 0.218 5.699 -11.310 1.00 89.88 207 LEU A O 1
ATOM 1603 N N . GLU A 1 208 ? -0.001 5.212 -13.479 1.00 91.81 208 GLU A N 1
ATOM 1604 C CA . GLU A 1 208 ? -0.754 3.970 -13.271 1.00 91.81 208 GLU A CA 1
ATOM 1605 C C . GLU A 1 208 ? 0.186 2.764 -13.312 1.00 91.81 208 GLU A C 1
ATOM 1607 O O . GLU A 1 208 ? 0.543 2.266 -14.384 1.00 91.81 208 GLU A O 1
ATOM 1612 N N . LEU A 1 209 ? 0.597 2.287 -12.136 1.00 90.50 209 LEU A N 1
ATOM 1613 C CA . LEU A 1 209 ? 1.675 1.308 -12.001 1.00 90.50 209 LEU A CA 1
ATOM 1614 C C . LEU A 1 209 ? 1.182 -0.005 -11.400 1.00 90.50 209 LEU A C 1
ATOM 1616 O O . LEU A 1 209 ? 0.394 -0.027 -10.457 1.00 90.50 209 LEU A O 1
ATOM 1620 N N . ARG A 1 210 ? 1.705 -1.123 -11.909 1.00 92.75 210 ARG A N 1
ATOM 1621 C CA . ARG A 1 210 ? 1.714 -2.401 -11.188 1.00 92.75 210 ARG A CA 1
ATOM 1622 C C . ARG A 1 210 ? 3.120 -2.619 -10.665 1.00 92.75 210 ARG A C 1
ATOM 1624 O O . ARG A 1 210 ? 4.059 -2.660 -11.449 1.00 92.75 210 ARG A O 1
ATOM 1631 N N . MET A 1 211 ? 3.249 -2.759 -9.354 1.00 93.81 211 MET A N 1
ATOM 1632 C CA . MET A 1 211 ? 4.546 -2.867 -8.692 1.00 93.81 211 MET A CA 1
ATOM 1633 C C . MET A 1 211 ? 4.638 -4.168 -7.907 1.00 93.81 211 MET A C 1
ATOM 1635 O O . MET A 1 211 ? 3.633 -4.702 -7.426 1.00 93.81 211 MET A O 1
ATOM 1639 N N . TRP A 1 212 ? 5.855 -4.681 -7.780 1.00 94.00 212 TRP A N 1
ATOM 1640 C CA . TRP A 1 212 ? 6.144 -5.917 -7.074 1.00 94.00 212 TRP A CA 1
ATOM 1641 C C . TRP A 1 212 ? 7.581 -5.886 -6.571 1.00 94.00 212 TRP A C 1
ATOM 1643 O O . TRP A 1 212 ? 8.490 -5.494 -7.297 1.00 94.00 212 TRP A O 1
ATOM 1653 N N . PHE A 1 213 ? 7.779 -6.323 -5.335 1.00 94.38 213 PHE A N 1
ATOM 1654 C CA . PHE A 1 213 ? 9.088 -6.525 -4.741 1.00 94.38 213 PHE A CA 1
ATOM 1655 C C . PHE A 1 213 ? 9.112 -7.880 -4.044 1.00 94.38 213 PHE A C 1
ATOM 1657 O O . PHE A 1 213 ? 8.236 -8.181 -3.238 1.00 94.38 213 PHE A O 1
ATOM 1664 N N . GLY A 1 214 ? 10.100 -8.720 -4.317 1.00 92.81 214 GLY A N 1
ATOM 1665 C CA . GLY A 1 214 ? 10.182 -10.029 -3.686 1.00 92.81 214 GLY A CA 1
ATOM 1666 C C . GLY A 1 214 ? 11.412 -10.810 -4.109 1.00 92.81 214 GLY A C 1
ATOM 1667 O O . GLY A 1 214 ? 12.161 -10.414 -4.997 1.00 92.81 214 GLY A O 1
ATOM 1668 N N . LYS A 1 215 ? 11.617 -11.956 -3.459 1.00 91.25 215 LYS A N 1
ATOM 1669 C CA . LYS A 1 215 ? 12.757 -12.836 -3.738 1.00 91.25 215 LYS A CA 1
ATOM 1670 C C . LYS A 1 215 ? 12.704 -13.358 -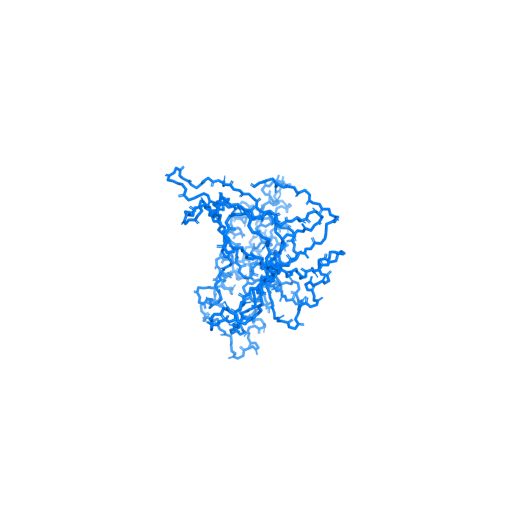5.174 1.00 91.25 215 LYS A C 1
ATOM 1672 O O . LYS A 1 215 ? 11.628 -13.706 -5.655 1.00 91.25 215 LYS A O 1
ATOM 1677 N N . ALA A 1 216 ? 13.863 -13.524 -5.812 1.00 89.56 216 ALA A N 1
ATOM 1678 C CA . ALA A 1 216 ? 13.963 -13.985 -7.201 1.00 89.56 216 ALA A CA 1
ATOM 1679 C C . ALA A 1 216 ? 13.201 -15.301 -7.469 1.00 89.56 216 ALA A C 1
ATOM 1681 O O . ALA A 1 216 ? 12.485 -15.421 -8.458 1.00 89.56 216 ALA A O 1
ATOM 1682 N N . HIS A 1 217 ? 13.237 -16.265 -6.541 1.00 90.88 217 HIS A N 1
ATOM 1683 C CA . HIS A 1 217 ? 12.492 -17.526 -6.676 1.00 90.88 217 HIS A CA 1
ATOM 1684 C C . HIS A 1 217 ? 10.956 -17.363 -6.604 1.00 90.88 217 HIS A C 1
ATOM 1686 O O . HIS A 1 217 ? 10.212 -18.316 -6.828 1.00 90.88 217 HIS A O 1
ATOM 1692 N N . HIS A 1 218 ? 10.447 -16.172 -6.272 1.00 91.94 218 HIS A N 1
ATOM 1693 C CA . HIS A 1 218 ? 9.029 -15.827 -6.344 1.00 91.94 218 HIS A CA 1
ATOM 1694 C C . HIS A 1 218 ? 8.625 -15.146 -7.659 1.00 91.94 218 HIS A C 1
ATOM 1696 O O . HIS A 1 218 ? 7.430 -14.890 -7.817 1.00 91.94 218 HIS A O 1
ATOM 1702 N N . ARG A 1 219 ? 9.546 -14.931 -8.610 1.00 90.12 219 ARG A N 1
ATOM 1703 C CA . ARG A 1 219 ? 9.291 -14.285 -9.912 1.00 90.12 219 ARG A CA 1
ATOM 1704 C C . ARG A 1 219 ? 8.126 -14.906 -10.693 1.00 90.12 219 ARG A C 1
ATOM 1706 O O . ARG A 1 219 ? 7.277 -14.178 -11.187 1.00 90.12 219 ARG A O 1
ATOM 1713 N N . GLY A 1 220 ? 7.968 -16.231 -10.679 1.00 91.44 220 GLY A N 1
ATOM 1714 C CA . GLY A 1 220 ? 6.818 -16.890 -11.326 1.00 91.44 220 GLY A CA 1
ATOM 1715 C C . GLY A 1 220 ? 5.444 -16.543 -10.719 1.00 91.44 220 GLY A C 1
ATOM 1716 O O . GLY A 1 220 ? 4.409 -16.756 -11.345 1.00 91.44 220 GLY A O 1
ATOM 1717 N N . ASN A 1 221 ? 5.384 -15.999 -9.495 1.00 93.00 221 ASN A N 1
ATOM 1718 C CA . ASN A 1 221 ? 4.132 -15.458 -8.948 1.00 93.00 221 ASN A CA 1
ATOM 1719 C C . ASN A 1 221 ? 3.812 -14.084 -9.536 1.00 93.00 221 ASN A C 1
ATOM 1721 O O . ASN A 1 221 ? 2.642 -13.771 -9.717 1.00 93.00 221 ASN A O 1
ATOM 1725 N N . TRP A 1 222 ? 4.836 -13.276 -9.821 1.00 90.25 222 TRP A N 1
ATOM 1726 C CA . TRP A 1 222 ? 4.667 -12.002 -10.511 1.00 90.25 222 TRP A CA 1
ATOM 1727 C C . TRP A 1 222 ? 4.180 -12.213 -11.945 1.00 90.25 222 TRP A C 1
ATOM 1729 O O . TRP A 1 222 ? 3.186 -11.606 -12.329 1.00 90.25 222 TRP A O 1
ATOM 1739 N N . GLU A 1 223 ? 4.794 -13.135 -12.689 1.00 90.00 223 GLU A N 1
ATOM 1740 C CA . GLU A 1 223 ? 4.366 -13.480 -14.054 1.00 90.00 223 GLU A CA 1
ATOM 1741 C C . GLU A 1 223 ? 2.886 -13.887 -14.098 1.00 90.00 223 GLU A C 1
ATOM 1743 O O . GLU A 1 223 ? 2.122 -13.390 -14.917 1.00 90.00 223 GLU A O 1
ATOM 1748 N N . ARG A 1 224 ? 2.438 -14.683 -13.123 1.00 92.06 224 ARG A N 1
ATOM 1749 C CA . ARG A 1 224 ? 1.027 -15.075 -12.997 1.00 92.06 224 ARG A CA 1
ATOM 1750 C C . ARG A 1 224 ? 0.088 -13.919 -12.652 1.00 92.06 224 ARG A C 1
ATOM 1752 O O . ARG A 1 224 ? -1.073 -13.926 -13.035 1.00 92.06 224 ARG A O 1
ATOM 1759 N N . ILE A 1 225 ? 0.561 -12.933 -11.889 1.00 88.31 225 ILE A N 1
ATOM 1760 C CA . ILE A 1 225 ? -0.229 -11.746 -11.528 1.00 88.31 225 ILE A CA 1
ATOM 1761 C C . ILE A 1 225 ? -0.499 -10.871 -12.758 1.00 88.31 225 ILE A C 1
ATOM 1763 O O . ILE A 1 225 ? -1.545 -10.224 -12.826 1.00 88.31 225 ILE A O 1
ATOM 1767 N N . ILE A 1 226 ? 0.442 -10.814 -13.702 1.00 87.31 226 ILE A N 1
ATOM 1768 C CA . ILE A 1 226 ? 0.319 -9.972 -14.896 1.00 87.31 226 ILE A CA 1
ATOM 1769 C C . ILE A 1 226 ? -0.385 -10.665 -16.066 1.00 87.31 226 ILE A C 1
ATOM 1771 O O . ILE A 1 226 ? -0.715 -9.973 -17.030 1.00 87.31 226 ILE A O 1
ATOM 1775 N N . GLU A 1 227 ? -0.676 -11.968 -15.966 1.00 87.06 227 GLU A N 1
ATOM 1776 C CA . GLU A 1 227 ? -1.472 -12.707 -16.952 1.00 87.06 227 GLU A CA 1
ATOM 1777 C C . GLU A 1 227 ? -2.789 -11.966 -17.283 1.00 87.06 227 GLU A C 1
ATOM 1779 O O . GLU A 1 227 ? -3.443 -11.414 -16.391 1.00 87.06 227 GLU A O 1
ATOM 1784 N N . PRO A 1 228 ? -3.198 -11.910 -18.567 1.00 83.75 228 PRO A N 1
ATOM 1785 C CA . PRO A 1 228 ? -2.602 -12.574 -19.735 1.00 83.75 228 PRO A CA 1
ATOM 1786 C C . PRO A 1 228 ? -1.375 -11.857 -20.330 1.00 83.75 228 PRO A C 1
ATOM 1788 O O . PRO A 1 228 ? -0.839 -12.318 -21.335 1.00 83.75 228 PRO A O 1
ATOM 1791 N N . GLY A 1 229 ? -0.942 -10.734 -19.749 1.00 82.50 229 GLY A N 1
ATOM 1792 C CA . GLY A 1 229 ? 0.233 -9.997 -20.204 1.00 82.50 229 GLY A CA 1
ATOM 1793 C C . GLY A 1 229 ? 1.502 -10.838 -20.080 1.00 82.50 229 GLY A C 1
ATOM 1794 O O . GLY A 1 229 ? 1.696 -11.555 -19.100 1.00 82.50 229 GLY A O 1
ATOM 1795 N N . ARG A 1 230 ? 2.371 -10.746 -21.085 1.00 81.81 230 ARG A N 1
ATOM 1796 C CA . ARG A 1 230 ? 3.655 -11.453 -21.135 1.00 81.81 230 ARG A CA 1
ATOM 1797 C C . ARG A 1 230 ? 4.796 -10.461 -21.070 1.00 81.81 230 ARG A C 1
ATOM 1799 O O . ARG A 1 230 ? 4.691 -9.400 -21.670 1.00 81.81 230 ARG A O 1
ATOM 1806 N N . ILE A 1 231 ? 5.858 -10.819 -20.354 1.00 82.50 231 ILE A N 1
ATOM 1807 C CA . ILE A 1 231 ? 7.084 -10.020 -20.295 1.00 82.50 231 ILE A CA 1
ATOM 1808 C C . ILE A 1 231 ? 7.888 -10.293 -21.565 1.00 82.50 231 ILE A C 1
ATOM 1810 O O . ILE A 1 231 ? 8.288 -11.433 -21.801 1.00 82.50 231 ILE A O 1
ATOM 1814 N N . HIS A 1 232 ? 8.143 -9.259 -22.360 1.00 76.19 232 HIS A N 1
ATOM 1815 C CA . HIS A 1 232 ? 9.068 -9.320 -23.487 1.00 76.19 232 HIS A CA 1
ATOM 1816 C C . HIS A 1 232 ? 10.374 -8.628 -23.125 1.00 76.19 232 HIS A C 1
ATOM 1818 O O . HIS A 1 232 ? 10.356 -7.540 -22.558 1.00 76.19 232 HIS A O 1
ATOM 1824 N N . TYR A 1 233 ? 11.485 -9.264 -23.484 1.00 73.31 233 TYR A N 1
ATOM 1825 C CA . TYR A 1 233 ? 12.820 -8.689 -23.421 1.00 73.31 233 TYR A CA 1
ATOM 1826 C C . TYR A 1 233 ? 13.168 -8.219 -24.829 1.00 73.31 233 TYR A C 1
ATOM 1828 O O . TYR A 1 233 ? 13.253 -9.040 -25.742 1.00 73.31 233 TYR A O 1
ATOM 1836 N N . MET A 1 234 ? 13.306 -6.910 -25.011 1.00 65.81 234 MET A N 1
ATOM 1837 C CA . MET A 1 234 ? 13.764 -6.331 -26.272 1.00 65.81 234 MET A CA 1
ATOM 1838 C C . MET A 1 234 ? 15.234 -5.955 -26.128 1.00 65.81 234 MET A C 1
ATOM 1840 O O . MET A 1 234 ? 15.609 -5.366 -25.120 1.00 65.81 234 MET A O 1
ATOM 1844 N N . ALA A 1 235 ? 16.048 -6.329 -27.111 1.00 63.81 235 ALA A N 1
ATOM 1845 C CA . ALA A 1 235 ? 17.428 -5.885 -27.240 1.00 63.81 235 ALA A CA 1
ATOM 1846 C C . ALA A 1 235 ? 17.529 -5.095 -28.545 1.00 63.81 235 ALA A C 1
ATOM 1848 O O . ALA A 1 235 ? 17.154 -5.607 -29.602 1.00 63.81 235 ALA A O 1
ATOM 1849 N N . GLU A 1 236 ? 17.993 -3.853 -28.463 1.00 58.25 236 GLU A N 1
ATOM 1850 C CA . GLU A 1 236 ? 18.279 -3.037 -29.640 1.00 58.25 236 GLU A CA 1
ATOM 1851 C C . GLU A 1 236 ? 19.738 -3.240 -30.043 1.00 58.25 236 GLU A C 1
ATOM 1853 O O . GLU A 1 236 ? 20.643 -3.167 -29.212 1.00 58.25 236 GLU A O 1
ATOM 1858 N N . VAL A 1 237 ? 19.961 -3.519 -31.325 1.00 58.06 237 VAL A N 1
ATOM 1859 C CA . VAL A 1 237 ? 21.293 -3.653 -31.918 1.00 58.06 237 VAL A CA 1
ATOM 1860 C C . VAL A 1 237 ? 21.355 -2.694 -33.096 1.00 58.06 237 VAL A C 1
ATOM 1862 O O . VAL A 1 237 ? 20.467 -2.707 -33.947 1.00 58.06 237 VAL A O 1
ATOM 1865 N N . PHE A 1 238 ? 22.393 -1.862 -33.136 1.00 61.75 238 PHE A N 1
ATOM 1866 C CA . PHE A 1 238 ? 22.621 -0.912 -34.219 1.00 61.75 238 PHE A CA 1
ATOM 1867 C C . PHE A 1 238 ? 23.762 -1.410 -35.095 1.00 61.75 238 PHE A C 1
ATOM 1869 O O . PHE A 1 238 ? 24.880 -1.610 -34.619 1.00 61.75 238 PHE A O 1
ATOM 1876 N N . GLU A 1 239 ? 23.473 -1.599 -36.376 1.00 67.00 239 GLU A N 1
ATOM 1877 C CA . GLU A 1 239 ? 24.489 -1.848 -37.389 1.00 67.00 239 GLU A CA 1
ATOM 1878 C C . GLU A 1 239 ? 24.896 -0.506 -38.001 1.00 67.00 239 GLU A C 1
ATOM 1880 O O . GLU A 1 239 ? 24.051 0.244 -38.493 1.00 67.00 239 GLU A O 1
ATOM 1885 N N . ASN A 1 240 ? 26.187 -0.181 -37.927 1.00 74.50 240 ASN A N 1
ATOM 1886 C CA . ASN A 1 240 ? 26.712 1.091 -38.412 1.00 74.50 240 ASN A CA 1
ATOM 1887 C C . ASN A 1 240 ? 27.480 0.894 -39.721 1.00 74.50 240 ASN A C 1
ATOM 1889 O O . ASN A 1 240 ? 28.421 0.099 -39.797 1.00 74.50 240 ASN A O 1
ATOM 1893 N N . GLU A 1 241 ? 27.150 1.700 -40.723 1.00 79.12 241 GLU A N 1
ATOM 1894 C CA . GLU A 1 241 ? 27.953 1.854 -41.934 1.00 79.12 241 GLU A CA 1
ATOM 1895 C C . GLU A 1 241 ? 28.829 3.107 -41.831 1.00 79.12 241 GLU A C 1
ATOM 1897 O O . GLU A 1 241 ? 28.472 4.092 -41.181 1.00 79.12 241 GLU A O 1
ATOM 1902 N N . TRP A 1 242 ? 29.976 3.097 -42.505 1.00 75.19 242 TRP A N 1
ATOM 1903 C CA . TRP A 1 242 ? 30.868 4.249 -42.582 1.00 75.19 242 TRP A CA 1
ATOM 1904 C C . TRP A 1 242 ? 31.151 4.630 -44.038 1.00 75.19 242 TRP A C 1
ATOM 1906 O O . TRP A 1 242 ? 31.049 3.823 -44.964 1.00 75.19 242 TRP A O 1
ATOM 1916 N N . CYS A 1 243 ? 31.493 5.900 -44.252 1.00 78.75 243 CYS A N 1
ATOM 1917 C CA . CYS A 1 243 ? 31.842 6.439 -45.560 1.00 78.75 243 CYS A CA 1
ATOM 1918 C C . CYS A 1 243 ? 33.041 7.383 -45.408 1.00 78.75 243 CYS A C 1
ATOM 1920 O O . CYS A 1 243 ? 32.983 8.350 -44.650 1.00 78.75 243 CYS A O 1
ATOM 1922 N N . SER A 1 244 ? 34.135 7.106 -46.121 1.00 71.69 244 SER A N 1
ATOM 1923 C CA . SER A 1 244 ? 35.395 7.857 -46.008 1.00 71.69 244 SER A CA 1
ATOM 1924 C C . SER A 1 244 ? 35.326 9.273 -46.582 1.00 71.69 244 SER A C 1
ATOM 1926 O O . SER A 1 244 ? 36.132 10.131 -46.228 1.00 71.69 244 SER A O 1
ATOM 1928 N N . THR A 1 245 ? 34.415 9.537 -47.518 1.00 74.19 245 THR A N 1
ATOM 1929 C CA . THR A 1 245 ? 34.310 10.825 -48.213 1.00 74.19 245 THR A CA 1
ATOM 1930 C C . THR A 1 245 ? 32.888 11.027 -48.716 1.00 74.19 245 THR A C 1
ATOM 1932 O O . THR A 1 245 ? 32.291 10.106 -49.270 1.00 74.19 245 THR A O 1
ATOM 1935 N N . ILE A 1 246 ? 32.354 12.245 -48.573 1.00 69.25 246 ILE A N 1
ATOM 1936 C CA . ILE A 1 246 ? 31.027 12.621 -49.083 1.00 69.25 246 ILE A CA 1
ATOM 1937 C C . ILE A 1 246 ? 30.928 12.261 -50.575 1.00 69.25 246 ILE A C 1
ATOM 1939 O O . ILE A 1 246 ? 31.668 12.796 -51.395 1.00 69.25 246 ILE A O 1
ATOM 1943 N N . GLY A 1 247 ? 30.018 11.339 -50.910 1.00 72.69 247 GLY A N 1
ATOM 1944 C CA . GLY A 1 247 ? 29.791 10.847 -52.276 1.00 72.69 247 GLY A CA 1
ATOM 1945 C C . GLY A 1 247 ? 30.371 9.459 -52.581 1.00 72.69 247 GLY A C 1
ATOM 1946 O O . GLY A 1 247 ? 30.116 8.931 -53.660 1.00 72.69 247 GLY A O 1
ATOM 1947 N N . SER A 1 248 ? 31.108 8.845 -51.651 1.00 76.88 248 SER A N 1
ATOM 1948 C CA . SER A 1 248 ? 31.567 7.454 -51.781 1.00 76.88 248 SER A CA 1
ATOM 1949 C C . SER A 1 248 ? 30.501 6.452 -51.323 1.00 76.88 248 SER A C 1
ATOM 1951 O O . SER A 1 248 ? 29.567 6.792 -50.596 1.00 76.88 248 SER A O 1
ATOM 1953 N N . ARG A 1 249 ? 30.631 5.192 -51.754 1.00 80.56 249 ARG A N 1
ATOM 1954 C CA . ARG A 1 249 ? 29.728 4.107 -51.345 1.00 80.56 249 ARG A CA 1
ATOM 1955 C C . ARG A 1 249 ? 29.913 3.801 -49.855 1.00 80.56 249 ARG A C 1
ATOM 1957 O O . ARG A 1 249 ? 31.048 3.656 -49.408 1.00 80.56 249 ARG A O 1
ATOM 1964 N N . TRP A 1 250 ? 28.805 3.685 -49.127 1.00 79.88 250 TRP A N 1
ATOM 1965 C CA . TRP A 1 250 ? 28.787 3.225 -47.739 1.00 79.88 250 TRP A CA 1
ATOM 1966 C C . TRP A 1 250 ? 29.369 1.814 -47.628 1.00 79.88 250 TRP A C 1
ATOM 1968 O O . TRP A 1 250 ? 29.128 0.963 -48.490 1.00 79.88 250 TRP A O 1
ATOM 1978 N N . GLN A 1 251 ? 30.185 1.597 -46.601 1.00 75.69 251 GLN A N 1
ATOM 1979 C CA . GLN A 1 251 ? 30.823 0.320 -46.307 1.00 75.69 251 GLN A CA 1
ATOM 1980 C C . GLN A 1 251 ? 30.384 -0.151 -44.925 1.00 75.69 251 GLN A C 1
ATOM 1982 O O . GLN A 1 251 ? 30.299 0.649 -43.991 1.00 75.69 251 GLN A O 1
ATOM 1987 N N . ALA A 1 252 ? 30.126 -1.452 -44.796 1.00 75.25 252 ALA A N 1
ATOM 1988 C CA . ALA A 1 252 ? 29.871 -2.062 -43.500 1.00 75.25 252 ALA A CA 1
ATOM 1989 C C . ALA A 1 252 ? 31.079 -1.838 -42.578 1.00 75.25 252 ALA A C 1
ATOM 1991 O O . ALA A 1 252 ? 32.236 -1.903 -43.017 1.00 75.25 252 ALA A O 1
ATOM 1992 N N . SER A 1 253 ? 30.819 -1.548 -41.305 1.00 64.44 253 SER A N 1
ATOM 1993 C CA . SER A 1 253 ? 31.882 -1.543 -40.304 1.00 64.44 253 SER A CA 1
ATOM 1994 C C . SER A 1 253 ? 32.291 -2.987 -40.026 1.00 64.44 253 SER A C 1
ATOM 1996 O O . SER A 1 253 ? 31.529 -3.745 -39.439 1.00 64.44 253 SER A O 1
ATOM 1998 N N . ASP A 1 254 ? 33.492 -3.375 -40.453 1.00 56.56 254 ASP A N 1
ATOM 1999 C CA . ASP A 1 254 ? 34.111 -4.629 -40.019 1.00 56.56 254 ASP A CA 1
ATOM 2000 C C . ASP A 1 254 ? 34.371 -4.539 -38.501 1.00 56.56 254 ASP A C 1
ATOM 2002 O O . ASP A 1 254 ? 34.988 -3.572 -38.044 1.00 56.56 254 ASP A O 1
ATOM 2006 N N . ASP A 1 255 ? 33.994 -5.574 -37.739 1.00 52.12 255 ASP A N 1
ATOM 2007 C CA . ASP A 1 255 ? 34.154 -5.740 -36.272 1.00 52.12 255 ASP A CA 1
ATOM 2008 C C . ASP A 1 255 ? 35.586 -5.525 -35.716 1.00 52.12 255 ASP A C 1
ATOM 2010 O O . ASP A 1 255 ? 35.853 -5.705 -34.528 1.00 52.12 255 ASP A O 1
ATOM 2014 N N . ARG A 1 256 ? 36.560 -5.186 -36.565 1.00 42.19 256 ARG A N 1
ATOM 2015 C CA . ARG A 1 256 ? 37.999 -5.205 -36.272 1.00 42.19 256 ARG A CA 1
ATOM 2016 C C . ARG A 1 256 ? 38.628 -3.838 -36.025 1.00 42.19 256 ARG A C 1
ATOM 2018 O O . ARG A 1 256 ? 39.800 -3.792 -35.658 1.00 42.19 256 ARG A O 1
ATOM 2025 N N . TYR A 1 257 ? 37.881 -2.746 -36.172 1.00 38.97 257 TYR A N 1
ATOM 2026 C CA . TYR A 1 257 ? 38.414 -1.392 -35.982 1.00 38.97 257 TYR A CA 1
ATOM 2027 C C . TYR A 1 257 ? 37.565 -0.540 -35.039 1.00 38.97 257 TYR A C 1
ATOM 2029 O O . TYR A 1 257 ? 37.281 0.615 -35.329 1.00 38.97 257 TYR A O 1
ATOM 2037 N N . PHE A 1 258 ? 37.221 -1.087 -33.872 1.00 39.47 258 PHE A N 1
ATOM 2038 C CA . PHE A 1 258 ? 36.963 -0.268 -32.691 1.00 39.47 258 PHE A CA 1
ATOM 2039 C C . PHE A 1 258 ? 37.756 -0.800 -31.498 1.00 39.47 258 PHE A C 1
ATOM 2041 O O . PHE A 1 258 ? 37.766 -1.985 -31.171 1.00 39.47 258 PHE A O 1
ATOM 2048 N N . CYS A 1 259 ? 38.507 0.119 -30.909 1.00 32.16 259 CYS A N 1
ATOM 2049 C CA . CYS A 1 259 ? 39.411 -0.060 -29.793 1.00 32.16 259 CYS A CA 1
ATOM 2050 C C . CYS A 1 259 ? 38.675 -0.620 -28.564 1.00 32.16 259 CYS A C 1
ATOM 2052 O O . CYS A 1 259 ? 37.568 -0.193 -28.268 1.00 32.16 259 CYS A O 1
ATOM 2054 N N . HIS A 1 260 ? 39.324 -1.542 -27.850 1.00 30.02 260 HIS A N 1
ATOM 2055 C CA . HIS A 1 260 ? 39.028 -2.007 -26.489 1.00 30.02 260 HIS A CA 1
ATOM 2056 C C . HIS A 1 260 ? 37.760 -1.471 -25.799 1.00 30.02 260 HIS A C 1
ATOM 2058 O O . HIS A 1 260 ? 37.765 -0.400 -25.199 1.00 30.02 260 HIS A O 1
ATOM 2064 N N . GLY A 1 261 ? 36.738 -2.319 -25.739 1.00 27.16 261 GLY A N 1
ATOM 2065 C CA . GLY A 1 261 ? 35.607 -2.163 -24.832 1.00 27.16 261 GLY A CA 1
ATOM 2066 C C . GLY A 1 261 ? 34.383 -2.826 -25.428 1.00 27.16 261 GLY A C 1
ATOM 2067 O O . GLY A 1 261 ? 34.009 -2.529 -26.552 1.00 27.16 261 GLY A O 1
ATOM 2068 N N . LYS A 1 262 ? 33.785 -3.767 -24.703 1.00 30.02 262 LYS A N 1
ATOM 2069 C CA . LYS A 1 262 ? 32.488 -4.349 -25.045 1.00 30.02 262 LYS A CA 1
ATOM 2070 C C . LYS A 1 262 ? 31.507 -3.228 -25.403 1.00 30.02 262 LYS A C 1
ATOM 2072 O O . LYS A 1 262 ? 31.349 -2.306 -24.605 1.00 30.02 262 LYS A O 1
ATOM 2077 N N . ASN A 1 263 ? 30.795 -3.349 -26.520 1.00 36.28 263 ASN A N 1
ATOM 2078 C CA . ASN A 1 263 ? 29.536 -2.627 -26.684 1.00 36.28 263 ASN A CA 1
ATOM 2079 C C . ASN A 1 263 ? 28.494 -3.326 -25.796 1.00 36.28 263 ASN A C 1
ATOM 2081 O O . ASN A 1 263 ? 27.638 -4.065 -26.274 1.00 36.28 263 ASN A O 1
ATOM 2085 N N . ASP A 1 264 ? 28.633 -3.166 -24.478 1.00 37.31 264 ASP A N 1
ATOM 2086 C CA . ASP A 1 264 ? 27.582 -3.503 -23.527 1.00 37.31 264 ASP A CA 1
ATOM 2087 C C . ASP A 1 264 ? 26.464 -2.483 -23.727 1.00 37.31 264 ASP A C 1
ATOM 2089 O O . ASP A 1 264 ? 26.538 -1.362 -23.233 1.00 37.31 264 ASP A O 1
ATOM 2093 N N . VAL A 1 265 ? 25.418 -2.877 -24.447 1.00 35.97 265 VAL A N 1
ATOM 2094 C CA . VAL A 1 265 ? 24.112 -2.220 -24.368 1.00 35.97 265 VAL A CA 1
ATOM 2095 C C . VAL A 1 265 ? 23.045 -3.314 -24.333 1.00 35.97 265 VAL A C 1
ATOM 2097 O O . VAL A 1 265 ? 22.228 -3.473 -25.232 1.00 35.97 265 VAL A O 1
ATOM 2100 N N . GLU A 1 266 ? 23.053 -4.122 -23.268 1.00 27.22 266 GLU A N 1
ATOM 2101 C CA . GLU A 1 266 ? 21.874 -4.908 -22.898 1.00 27.22 266 GLU A CA 1
ATOM 2102 C C . GLU A 1 266 ? 20.889 -3.963 -22.189 1.00 27.22 266 GLU A C 1
ATOM 2104 O O . GLU A 1 266 ? 20.794 -3.945 -20.961 1.00 27.22 266 GLU A O 1
ATOM 2109 N N . ILE A 1 267 ? 20.151 -3.138 -22.940 1.00 31.28 267 ILE A N 1
ATOM 2110 C CA . ILE A 1 267 ? 18.983 -2.471 -22.354 1.00 31.28 267 ILE A CA 1
ATOM 2111 C C . ILE A 1 267 ? 17.877 -3.517 -22.300 1.00 31.28 267 ILE A C 1
ATOM 2113 O O . ILE A 1 267 ? 17.154 -3.727 -23.267 1.00 31.28 267 ILE A O 1
ATOM 2117 N N . ARG A 1 268 ? 17.735 -4.194 -21.156 1.00 27.47 268 ARG A N 1
ATOM 2118 C CA . ARG A 1 268 ? 16.559 -5.026 -20.880 1.00 27.47 268 ARG A CA 1
ATOM 2119 C C . ARG A 1 268 ? 15.358 -4.125 -20.666 1.00 27.47 268 ARG A C 1
ATOM 2121 O O . ARG A 1 268 ? 14.989 -3.825 -19.531 1.00 27.47 268 ARG A O 1
ATOM 2128 N N . ILE A 1 269 ? 14.734 -3.702 -21.753 1.00 37.00 269 ILE A N 1
ATOM 2129 C CA . ILE A 1 269 ? 13.430 -3.077 -21.647 1.00 37.00 269 ILE A CA 1
ATOM 2130 C C . ILE A 1 269 ? 12.405 -4.189 -21.579 1.00 37.00 269 ILE A C 1
ATOM 2132 O O . ILE A 1 269 ? 12.184 -4.931 -22.538 1.00 37.00 269 ILE A O 1
ATOM 2136 N N . LEU A 1 270 ? 11.806 -4.315 -20.401 1.00 42.22 270 LEU A N 1
ATOM 2137 C CA . LEU A 1 270 ? 10.708 -5.232 -20.206 1.00 42.22 270 LEU A CA 1
ATOM 2138 C C . LEU A 1 270 ? 9.452 -4.582 -20.733 1.00 42.22 270 LEU A C 1
ATOM 2140 O O . LEU A 1 270 ? 9.201 -3.404 -20.482 1.00 42.22 270 LEU A O 1
ATOM 2144 N N . THR A 1 271 ? 8.630 -5.350 -21.427 1.00 38.34 271 THR A N 1
ATOM 2145 C CA . THR A 1 271 ? 7.294 -4.882 -21.759 1.00 38.34 271 THR A CA 1
ATOM 2146 C C . THR A 1 271 ? 6.207 -5.893 -21.482 1.00 38.34 271 THR A C 1
ATOM 2148 O O . THR A 1 271 ? 6.457 -7.087 -21.562 1.00 38.34 271 THR A O 1
ATOM 2151 N N . ALA A 1 272 ? 5.001 -5.415 -21.154 1.00 40.62 272 ALA A N 1
ATOM 2152 C CA . ALA A 1 272 ? 3.819 -6.246 -20.925 1.00 40.62 272 ALA A CA 1
ATOM 2153 C C . ALA A 1 272 ? 2.654 -5.881 -21.865 1.00 40.62 272 ALA A C 1
ATOM 2155 O O . ALA A 1 272 ? 2.288 -4.711 -21.981 1.00 40.62 272 ALA A O 1
ATOM 2156 N N . GLU A 1 273 ? 2.050 -6.879 -22.515 1.00 32.09 273 GLU A N 1
ATOM 2157 C CA . GLU A 1 273 ? 0.949 -6.717 -23.483 1.00 32.09 273 GLU A CA 1
ATOM 2158 C C . GLU A 1 273 ? -0.394 -6.307 -22.820 1.00 32.09 273 GLU A C 1
ATOM 2160 O O . GLU A 1 273 ? -0.746 -6.788 -21.738 1.00 32.09 273 GLU A O 1
ATOM 2165 N N . LYS A 1 274 ? -1.169 -5.405 -23.451 1.00 44.31 274 LYS A N 1
ATOM 2166 C CA . LYS A 1 274 ? -2.406 -4.819 -22.891 1.00 44.31 274 LYS A CA 1
ATOM 2167 C C . LYS A 1 274 ? -3.696 -5.388 -23.502 1.00 44.31 274 LYS A C 1
ATOM 2169 O O . LYS A 1 274 ? -3.952 -5.225 -24.687 1.00 44.31 274 LYS A O 1
ATOM 2174 N N . LYS A 1 275 ? -4.613 -5.841 -22.637 1.00 35.41 275 LYS A N 1
ATOM 2175 C CA . LYS A 1 275 ? -6.074 -5.633 -22.766 1.00 35.41 275 LYS A CA 1
ATOM 2176 C C . LYS A 1 275 ? -6.642 -5.390 -21.367 1.00 35.41 275 LYS A C 1
ATOM 2178 O O . LYS A 1 275 ? -7.021 -6.325 -20.675 1.00 35.41 275 LYS A O 1
ATOM 2183 N N . THR A 1 276 ? -6.442 -4.215 -20.775 1.00 33.84 276 THR A N 1
ATOM 2184 C CA . THR A 1 276 ? -7.448 -3.182 -20.437 1.00 33.84 276 THR A CA 1
ATOM 2185 C C . THR A 1 276 ? -6.715 -2.149 -19.543 1.00 33.84 276 THR A C 1
ATOM 2187 O O . THR A 1 276 ? -5.658 -2.462 -18.994 1.00 33.84 276 THR A O 1
ATOM 2190 N N . VAL A 1 277 ? -7.260 -0.939 -19.381 1.00 28.88 277 VAL A N 1
ATOM 2191 C CA . VAL A 1 277 ? -6.796 0.214 -18.560 1.00 28.88 277 VAL A CA 1
ATOM 2192 C C . VAL A 1 277 ? -5.968 1.285 -19.297 1.00 28.88 277 VAL A C 1
ATOM 2194 O O . VAL A 1 277 ? -4.736 1.220 -19.374 1.00 28.88 277 VAL A O 1
ATOM 2197 N N . THR A 1 278 ? -6.714 2.197 -19.946 1.00 25.58 278 THR A N 1
ATOM 2198 C CA . THR A 1 278 ? -6.548 3.678 -20.044 1.00 25.58 278 THR A CA 1
ATOM 2199 C C . THR A 1 278 ? -5.200 4.224 -19.541 1.00 25.58 278 THR A C 1
ATOM 2201 O O . THR A 1 278 ? -4.858 4.025 -18.388 1.00 25.58 278 THR A O 1
ATOM 2204 N N . SER A 1 279 ? -4.265 4.622 -20.415 1.00 24.80 279 SER A N 1
ATOM 2205 C CA . SER A 1 279 ? -4.140 5.894 -21.172 1.00 24.80 279 SER A CA 1
ATOM 2206 C C . SER A 1 279 ? -3.636 7.059 -20.314 1.00 24.80 279 SER A C 1
ATOM 2208 O O . SER A 1 279 ? -4.347 7.455 -19.401 1.00 24.80 279 SER A O 1
ATOM 2210 N N . LEU A 1 280 ? -2.464 7.588 -20.676 1.00 23.39 280 LEU A N 1
ATOM 2211 C CA . LEU A 1 280 ? -1.939 8.966 -20.545 1.00 23.39 280 LEU A CA 1
ATOM 2212 C C . LEU A 1 280 ? -0.562 8.899 -21.248 1.00 23.39 280 LEU A C 1
ATOM 2214 O O . LEU A 1 280 ? 0.244 8.057 -20.866 1.00 23.39 280 LEU A O 1
ATOM 2218 N N . VAL A 1 281 ? -0.403 9.362 -22.496 1.00 22.12 281 VAL A N 1
ATOM 2219 C CA . VAL A 1 281 ? -0.297 10.746 -23.019 1.00 22.12 281 VAL A CA 1
ATOM 2220 C C . VAL A 1 281 ? 0.930 11.470 -22.451 1.00 22.12 281 VAL A C 1
ATOM 2222 O O . VAL A 1 281 ? 0.872 11.913 -21.311 1.00 22.12 281 VAL A O 1
ATOM 2225 N N . TYR A 1 282 ? 1.951 11.511 -23.328 1.00 28.45 282 TYR A N 1
ATOM 2226 C CA . TYR A 1 282 ? 3.257 12.197 -23.377 1.00 28.45 282 TYR A CA 1
ATOM 2227 C C . TYR A 1 282 ? 4.053 12.363 -22.083 1.00 28.45 282 TYR A C 1
ATOM 2229 O O . TYR A 1 282 ? 3.666 13.194 -21.237 1.00 28.45 282 TYR A O 1
#

Organism: Parascaris univalens (NCBI:txid6257)